Protein AF-A0A413KV84-F1 (afdb_monomer_lite)

Foldseek 3Di:
DVVLVVVLVVQCVVCVPPLVSNLVSLCVSLVVCVVVVNLVSNLVSLVVSCVSDVVCVLVSLLVQLVSCLVVVVLVSNVVSLVVRPCVPPVCQLSSLCSQLSSCVSVVVNVSNVVSVVSNVVSVVVVVVVVVVVVVVVVVVVVVVVVVVVVVVVVVVVVVVVVVVVVVVVVVVVVVVVVVVVVVVVVVVVVVVVVVVVVVVVVVVD

Structure (mmCIF, N/CA/C/O backbone):
data_AF-A0A413KV84-F1
#
_entry.id   AF-A0A413KV84-F1
#
loop_
_atom_site.group_PDB
_atom_site.id
_atom_site.type_symbol
_atom_site.label_atom_id
_atom_site.label_alt_id
_atom_site.label_comp_id
_atom_site.label_asym_id
_atom_site.label_entity_id
_atom_site.label_seq_id
_atom_site.pdbx_PDB_ins_code
_atom_site.Cartn_x
_atom_site.Cartn_y
_atom_site.Cartn_z
_atom_site.occupancy
_atom_site.B_iso_or_equiv
_atom_site.auth_seq_id
_atom_site.auth_comp_id
_atom_site.auth_asym_id
_atom_site.auth_atom_id
_atom_site.pdbx_PDB_model_num
ATOM 1 N N . MET A 1 1 ? -29.075 -20.390 11.194 1.00 59.72 1 MET A N 1
ATOM 2 C CA . MET A 1 1 ? -27.921 -20.726 12.060 1.00 59.72 1 MET A CA 1
ATOM 3 C C . MET A 1 1 ? -27.283 -22.063 11.679 1.00 59.72 1 MET A C 1
ATOM 5 O O . MET A 1 1 ? -26.104 -22.061 11.367 1.00 59.72 1 MET A O 1
ATOM 9 N N . GLY A 1 2 ? -28.041 -23.169 11.610 1.00 69.88 2 GLY A N 1
ATOM 10 C CA . GLY A 1 2 ? -27.480 -24.514 11.372 1.00 69.88 2 GLY A CA 1
ATOM 11 C C . GLY A 1 2 ? -26.750 -24.753 10.038 1.00 69.88 2 GLY A C 1
ATOM 12 O O . GLY A 1 2 ? -25.885 -25.620 9.986 1.00 69.88 2 GLY A O 1
ATOM 13 N N . ASP A 1 3 ? -27.035 -23.989 8.978 1.00 75.50 3 ASP A N 1
ATOM 14 C CA . ASP A 1 3 ? -26.326 -24.141 7.693 1.00 75.50 3 ASP A CA 1
ATOM 15 C C . ASP A 1 3 ? -24.962 -23.431 7.672 1.00 75.50 3 ASP A C 1
ATOM 17 O O . ASP A 1 3 ? -24.034 -23.901 7.018 1.00 75.50 3 ASP A O 1
ATOM 21 N N . TYR A 1 4 ? -24.806 -22.348 8.444 1.00 75.31 4 TYR A N 1
ATOM 22 C CA . TYR A 1 4 ? -23.540 -21.612 8.558 1.00 75.31 4 TYR A CA 1
ATOM 23 C C . TYR A 1 4 ? -22.504 -22.386 9.373 1.00 75.31 4 TYR A C 1
ATOM 25 O O . TYR A 1 4 ? -21.344 -22.436 8.991 1.00 75.31 4 TYR A O 1
ATOM 33 N N . GLU A 1 5 ? -22.926 -23.054 10.448 1.00 78.12 5 GLU A N 1
ATOM 34 C CA . GLU A 1 5 ? -22.036 -23.900 11.257 1.00 78.12 5 GLU A CA 1
ATOM 35 C C . GLU A 1 5 ? -21.552 -25.130 10.484 1.00 78.12 5 GLU A C 1
ATOM 37 O O . GLU A 1 5 ? -20.396 -25.527 10.598 1.00 78.12 5 GLU A O 1
ATOM 42 N N . LYS A 1 6 ? -22.407 -25.701 9.628 1.00 81.56 6 LYS A N 1
ATOM 43 C CA . LYS A 1 6 ? -21.998 -26.770 8.707 1.00 81.56 6 LYS A CA 1
ATOM 44 C C . LYS A 1 6 ? -21.035 -26.265 7.634 1.00 81.56 6 LYS A C 1
ATOM 46 O O . LYS A 1 6 ? -20.101 -26.977 7.275 1.00 81.56 6 LYS A O 1
ATOM 51 N N . ALA A 1 7 ? -21.265 -25.064 7.100 1.00 77.44 7 ALA A N 1
ATOM 52 C CA . ALA A 1 7 ? -20.354 -24.443 6.141 1.00 77.44 7 ALA A CA 1
ATOM 53 C C . ALA A 1 7 ? -18.981 -24.164 6.774 1.00 77.44 7 ALA A C 1
ATOM 55 O O . ALA A 1 7 ? -17.962 -24.443 6.148 1.00 77.44 7 ALA A O 1
ATOM 56 N N . GLU A 1 8 ? -18.962 -23.694 8.023 1.00 82.56 8 GLU A N 1
ATOM 57 C CA . GLU A 1 8 ? -17.750 -23.510 8.824 1.00 82.56 8 GLU A CA 1
ATOM 58 C C . GLU A 1 8 ? -16.984 -24.821 9.016 1.00 82.56 8 GLU A C 1
ATOM 60 O O . GLU A 1 8 ? -15.815 -24.880 8.640 1.00 82.56 8 GLU A O 1
ATOM 65 N N . ASP A 1 9 ? -17.632 -25.888 9.503 1.00 83.50 9 ASP A N 1
ATOM 66 C CA . ASP A 1 9 ? -16.969 -27.189 9.689 1.00 83.50 9 ASP A CA 1
ATOM 67 C C . ASP A 1 9 ? -16.362 -27.698 8.374 1.00 83.50 9 ASP A C 1
ATOM 69 O O . ASP A 1 9 ? -15.187 -28.058 8.328 1.00 83.50 9 ASP A O 1
ATOM 73 N N . ASN A 1 10 ? -17.118 -27.640 7.272 1.00 79.88 10 ASN A N 1
ATOM 74 C CA . ASN A 1 10 ? -16.644 -28.082 5.959 1.00 79.88 10 ASN A CA 1
ATOM 75 C C . ASN A 1 10 ? -15.433 -27.274 5.459 1.00 79.88 10 ASN A C 1
ATOM 77 O O . ASN A 1 10 ? -14.453 -27.861 4.986 1.00 79.88 10 ASN A O 1
ATOM 81 N N . LEU A 1 11 ? -15.483 -25.941 5.569 1.00 78.75 11 LEU A N 1
ATOM 82 C CA . LEU A 1 11 ? -14.395 -25.057 5.147 1.00 78.75 11 LEU A CA 1
ATOM 83 C C . LEU A 1 11 ? -13.134 -25.296 5.982 1.00 78.75 11 LEU A C 1
ATOM 85 O O . LEU A 1 11 ? -12.050 -25.464 5.421 1.00 78.75 11 LEU A O 1
ATOM 89 N N . LEU A 1 12 ? -13.256 -25.385 7.306 1.00 82.12 12 LEU A N 1
ATOM 90 C CA . LEU A 1 12 ? -12.106 -25.594 8.188 1.00 82.12 12 LEU A CA 1
ATOM 91 C C . LEU A 1 12 ? -11.469 -26.975 7.984 1.00 82.12 12 LEU A C 1
ATOM 93 O O . LEU A 1 12 ? -10.244 -27.083 7.928 1.00 82.12 12 LEU A O 1
ATOM 97 N N . LYS A 1 13 ? -12.274 -28.023 7.774 1.00 80.12 13 LYS A N 1
ATOM 98 C CA . LYS A 1 13 ? -11.770 -29.378 7.487 1.00 80.12 13 LYS A CA 1
ATOM 99 C C . LYS A 1 13 ? -10.954 -29.428 6.197 1.00 80.12 13 LYS A C 1
ATOM 101 O O . LYS A 1 13 ? -9.885 -30.038 6.177 1.00 80.12 13 LYS A O 1
ATOM 106 N N . SER A 1 14 ? -11.434 -28.758 5.145 1.00 71.75 14 SER A N 1
ATOM 107 C CA . SER A 1 14 ? -10.758 -28.715 3.840 1.00 71.75 14 SER A CA 1
ATOM 108 C C . SER A 1 14 ? -9.416 -27.973 3.850 1.00 71.75 14 SER A C 1
ATOM 110 O O . SER A 1 14 ? -8.547 -28.302 3.048 1.00 71.75 14 SER A O 1
ATOM 112 N N . ALA A 1 15 ? -9.220 -27.022 4.769 1.00 73.75 15 ALA A N 1
ATOM 113 C CA . ALA A 1 15 ? -8.020 -26.181 4.839 1.00 73.75 15 ALA A CA 1
ATOM 114 C C . ALA A 1 15 ? -6.987 -26.632 5.883 1.00 73.75 15 ALA A C 1
ATOM 116 O O . ALA A 1 15 ? -5.957 -25.983 6.045 1.00 73.75 15 ALA A O 1
ATOM 117 N N . SER A 1 16 ? -7.234 -27.749 6.572 1.00 66.56 16 SER A N 1
ATOM 118 C CA . SER A 1 16 ? -6.459 -28.237 7.727 1.00 66.56 16 SER A CA 1
ATOM 119 C C . SER A 1 16 ? -4.955 -28.484 7.498 1.00 66.56 16 SER A C 1
ATOM 121 O O . SER A 1 16 ? -4.242 -28.750 8.464 1.00 66.56 16 SER A O 1
ATOM 123 N N . LEU A 1 17 ? -4.453 -28.379 6.262 1.00 68.94 17 LEU A N 1
ATOM 124 C CA . LEU A 1 17 ? -3.051 -28.626 5.906 1.00 68.94 17 LEU A CA 1
ATOM 125 C C . LEU A 1 17 ? -2.303 -27.396 5.359 1.00 68.94 17 LEU A C 1
ATOM 127 O O . LEU A 1 17 ? -1.092 -27.483 5.169 1.00 68.94 17 LEU A O 1
ATOM 131 N N . ASP A 1 18 ? -2.977 -26.265 5.119 1.00 83.06 18 ASP A N 1
ATOM 132 C CA . ASP A 1 18 ? -2.347 -25.042 4.601 1.00 83.06 18 ASP A CA 1
ATOM 133 C C . ASP A 1 18 ? -2.776 -23.810 5.407 1.00 83.06 18 ASP A C 1
ATOM 135 O O . ASP A 1 18 ? -3.937 -23.399 5.381 1.00 83.06 18 ASP A O 1
ATOM 139 N N . THR A 1 19 ? -1.811 -23.187 6.085 1.00 82.12 19 THR A N 1
ATOM 140 C CA . THR A 1 19 ? -1.996 -21.973 6.890 1.00 82.12 19 THR A CA 1
ATOM 141 C C . THR A 1 19 ? -2.593 -20.821 6.082 1.00 82.12 19 THR A C 1
ATOM 143 O O . THR A 1 19 ? -3.435 -20.091 6.603 1.00 82.12 19 THR A O 1
ATOM 146 N N . ASN A 1 20 ? -2.220 -20.669 4.805 1.00 84.56 20 ASN A N 1
ATOM 147 C CA . ASN A 1 20 ? -2.749 -19.600 3.955 1.00 84.56 20 ASN A CA 1
ATOM 148 C C . ASN A 1 20 ? -4.208 -19.866 3.575 1.00 84.56 20 ASN A C 1
ATOM 150 O O . ASN A 1 20 ? -5.058 -18.982 3.709 1.00 84.56 20 ASN A O 1
ATOM 154 N N . SER A 1 21 ? -4.519 -21.092 3.146 1.00 85.69 21 SER A N 1
ATOM 155 C CA . SER A 1 21 ? -5.900 -21.515 2.905 1.00 85.69 21 SER A CA 1
ATOM 156 C C . SER A 1 21 ? -6.763 -21.380 4.161 1.00 85.69 21 SER A C 1
ATOM 158 O O . SER A 1 21 ? -7.916 -20.961 4.066 1.00 85.69 21 SER A O 1
ATOM 160 N N . LEU A 1 22 ? -6.224 -21.708 5.336 1.00 88.12 22 LEU A N 1
ATOM 161 C CA . LEU A 1 22 ? -6.945 -21.610 6.600 1.00 88.12 22 LEU A CA 1
ATOM 162 C C . LEU A 1 22 ? -7.214 -20.149 6.986 1.00 88.12 22 LEU A C 1
ATOM 164 O O . LEU A 1 22 ? -8.334 -19.815 7.369 1.00 88.12 22 LEU A O 1
ATOM 168 N N . ASN A 1 23 ? -6.226 -19.267 6.808 1.00 88.56 23 ASN A N 1
ATOM 169 C CA . ASN A 1 23 ? -6.386 -17.830 7.014 1.00 88.56 23 ASN A CA 1
ATOM 170 C C . ASN A 1 23 ? -7.494 -17.243 6.121 1.00 88.56 23 ASN A C 1
ATOM 172 O O . ASN A 1 23 ? -8.408 -16.575 6.605 1.00 88.56 23 ASN A O 1
ATOM 176 N N . ASN A 1 24 ? -7.470 -17.566 4.825 1.00 88.62 24 ASN A N 1
ATOM 177 C CA . ASN A 1 24 ? -8.495 -17.127 3.876 1.00 88.62 24 ASN A CA 1
ATOM 178 C C . ASN A 1 24 ? -9.897 -17.622 4.260 1.00 88.62 24 ASN A C 1
ATOM 180 O O . ASN A 1 24 ? -10.869 -16.875 4.131 1.00 88.62 24 ASN A O 1
ATOM 184 N N . ASN A 1 25 ? -10.010 -18.846 4.780 1.00 89.94 25 ASN A N 1
ATOM 185 C CA . ASN A 1 25 ? -11.287 -19.388 5.238 1.00 89.94 25 ASN A CA 1
ATOM 186 C C . ASN A 1 25 ? -11.828 -18.640 6.459 1.00 89.94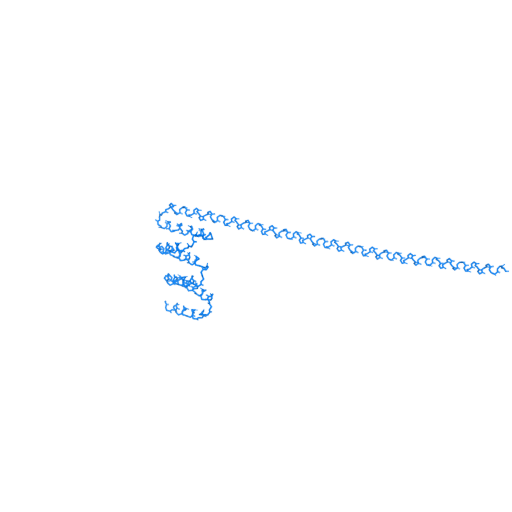 25 ASN A C 1
ATOM 188 O O . ASN A 1 25 ? -13.016 -18.322 6.487 1.00 89.94 25 ASN A O 1
ATOM 192 N N . TYR A 1 26 ? -10.982 -18.284 7.429 1.00 91.62 26 TYR A N 1
ATOM 193 C CA . TYR A 1 26 ? -11.403 -17.447 8.557 1.00 91.62 26 TYR A CA 1
ATOM 194 C C . TYR A 1 26 ? -11.864 -16.050 8.113 1.00 91.62 26 TYR A C 1
ATOM 196 O O . TYR A 1 26 ? -12.876 -15.541 8.604 1.00 91.62 26 TYR A O 1
ATOM 204 N N . LEU A 1 27 ? -11.197 -15.440 7.130 1.00 91.00 27 LEU A N 1
ATOM 205 C CA . LEU A 1 27 ? -11.639 -14.165 6.553 1.00 91.00 27 LEU A CA 1
ATOM 206 C C . LEU A 1 27 ? -12.989 -14.295 5.824 1.00 91.00 27 LEU A C 1
ATOM 208 O O . LEU A 1 27 ? -13.861 -13.438 5.981 1.00 91.00 27 LEU A O 1
ATOM 212 N N . ALA A 1 28 ? -13.205 -15.383 5.081 1.00 91.56 28 ALA A N 1
ATOM 213 C CA . ALA A 1 28 ? -14.483 -15.652 4.422 1.00 91.56 28 ALA A CA 1
ATOM 214 C C . ALA A 1 28 ? -15.618 -15.865 5.440 1.00 91.56 28 ALA A C 1
ATOM 216 O O . ALA A 1 28 ? -16.692 -15.273 5.314 1.00 91.56 28 ALA A O 1
ATOM 217 N N . LEU A 1 29 ? -15.367 -16.648 6.493 1.00 92.44 29 LEU A N 1
ATOM 218 C CA . LEU A 1 29 ? -16.323 -16.872 7.581 1.00 92.44 29 LEU A CA 1
ATOM 219 C C . LEU A 1 29 ? -16.664 -15.580 8.321 1.00 92.44 29 LEU A C 1
ATOM 221 O O . LEU A 1 29 ? -17.830 -15.347 8.630 1.00 92.44 29 LEU A O 1
ATOM 225 N N . THR A 1 30 ? -15.681 -14.700 8.528 1.00 92.75 30 THR A N 1
ATOM 226 C CA . THR A 1 30 ? -15.915 -13.355 9.070 1.00 92.75 30 THR A CA 1
ATOM 227 C C . THR A 1 30 ? -16.956 -12.608 8.238 1.00 92.75 30 THR A C 1
ATOM 229 O O . THR A 1 30 ? -17.947 -12.130 8.785 1.00 92.75 30 THR A O 1
ATOM 232 N N . GLN A 1 31 ? -16.787 -12.545 6.913 1.00 91.88 31 GLN A N 1
ATOM 233 C CA . GLN A 1 31 ? -17.742 -11.872 6.023 1.00 91.88 31 GLN A CA 1
ATOM 234 C C . GLN A 1 31 ? -19.132 -12.518 6.072 1.00 91.88 31 GLN A C 1
ATOM 236 O O . GLN A 1 31 ? -20.142 -11.816 6.133 1.00 91.88 31 GLN A O 1
ATOM 241 N N . MET A 1 32 ? -19.201 -13.853 6.095 1.00 92.75 32 MET A N 1
ATOM 242 C CA . MET A 1 32 ? -20.469 -14.575 6.230 1.00 92.75 32 MET A CA 1
ATOM 243 C C . MET A 1 32 ? -21.184 -14.226 7.537 1.00 92.75 32 MET A C 1
ATOM 245 O O . MET A 1 32 ? -22.390 -13.977 7.520 1.00 92.75 32 MET A O 1
ATOM 249 N N . TYR A 1 33 ? -20.454 -14.172 8.652 1.00 93.25 33 TYR A N 1
ATOM 250 C CA . TYR A 1 33 ? -21.017 -13.840 9.956 1.00 93.25 33 TYR A CA 1
ATOM 251 C C . TYR A 1 33 ? -21.406 -12.365 10.085 1.00 93.25 33 TYR A C 1
ATOM 253 O O . TYR A 1 33 ? -22.456 -12.075 10.661 1.00 93.25 33 TYR A O 1
ATOM 261 N N . LEU A 1 34 ? -20.657 -11.448 9.468 1.00 92.12 34 LEU A N 1
ATOM 262 C CA . LEU A 1 34 ? -21.050 -10.041 9.344 1.00 92.12 34 LEU A CA 1
ATOM 263 C C . LEU A 1 34 ? -22.376 -9.882 8.586 1.00 92.12 34 LEU A C 1
ATOM 265 O O . LEU A 1 34 ? -23.242 -9.132 9.032 1.00 92.12 34 LEU A O 1
ATOM 269 N N . ASN A 1 35 ? -22.582 -10.632 7.498 1.00 91.81 35 ASN A N 1
ATOM 270 C CA . ASN A 1 35 ? -23.819 -10.574 6.706 1.00 91.81 35 ASN A CA 1
ATOM 271 C C . ASN A 1 35 ? -25.067 -11.011 7.489 1.00 91.81 35 ASN A C 1
ATOM 273 O O . ASN A 1 35 ? -26.173 -10.575 7.175 1.00 91.81 35 ASN A O 1
ATOM 277 N N . VAL A 1 36 ? -24.901 -11.860 8.505 1.00 93.19 36 VAL A N 1
ATOM 278 C CA . VAL A 1 36 ? -25.985 -12.276 9.411 1.00 93.19 36 VAL A CA 1
ATOM 279 C C . VAL A 1 36 ? -25.952 -11.539 10.752 1.00 93.19 36 VAL A C 1
ATOM 281 O O . VAL A 1 36 ? -26.592 -11.983 11.704 1.00 93.19 36 VAL A O 1
ATOM 284 N N . ALA A 1 37 ? -25.206 -10.430 10.838 1.00 92.94 37 ALA A N 1
ATOM 285 C CA . ALA A 1 37 ? -25.028 -9.609 12.038 1.00 92.94 37 ALA A CA 1
ATOM 286 C C . ALA A 1 37 ? -24.565 -10.398 13.282 1.00 92.94 37 ALA A C 1
ATOM 288 O O . ALA A 1 37 ? -24.835 -10.012 14.419 1.00 92.94 37 ALA A O 1
ATOM 289 N N . ASN A 1 38 ? -23.850 -11.510 13.082 1.00 94.06 38 ASN A N 1
ATOM 290 C CA . ASN A 1 38 ? -23.259 -12.294 14.161 1.00 94.06 38 ASN A CA 1
ATOM 291 C C . ASN A 1 38 ? -21.833 -11.803 14.450 1.00 94.06 38 ASN A C 1
ATOM 293 O O . ASN A 1 38 ? -20.841 -12.407 14.039 1.00 94.06 38 ASN A O 1
ATOM 297 N N . TYR A 1 39 ? -21.746 -10.674 15.152 1.00 93.75 39 TYR A N 1
ATOM 298 C CA . TYR A 1 39 ? -20.482 -9.985 15.425 1.00 93.75 39 TYR A CA 1
ATOM 299 C C . TYR A 1 39 ? -19.532 -10.771 16.335 1.00 93.75 39 TYR A C 1
ATOM 301 O O . TYR A 1 39 ? -18.323 -10.637 16.197 1.00 93.75 39 TYR A O 1
ATOM 309 N N . GLU A 1 40 ? -20.054 -11.617 17.226 1.00 94.50 40 GLU A N 1
ATOM 310 C CA . GLU A 1 40 ? -19.235 -12.455 18.112 1.00 94.50 40 GLU A CA 1
ATOM 311 C C . GLU A 1 40 ? -18.478 -13.524 17.319 1.00 94.50 40 GLU A C 1
ATOM 313 O O . GLU A 1 40 ? -17.265 -13.668 17.459 1.00 94.50 40 GLU A O 1
ATOM 318 N N . LYS A 1 41 ? -19.166 -14.226 16.408 1.00 94.00 41 LYS A N 1
ATOM 319 C CA . LYS A 1 41 ? -18.493 -15.190 15.531 1.00 94.00 41 LYS A CA 1
ATOM 320 C C . LYS A 1 41 ? -17.588 -14.507 14.509 1.00 94.00 41 LYS A C 1
ATOM 322 O O . LYS A 1 41 ? -16.530 -15.044 14.194 1.00 94.00 41 LYS A O 1
ATOM 327 N N . ALA A 1 42 ? -17.963 -13.334 13.997 1.00 94.88 42 ALA A N 1
ATOM 328 C CA . ALA A 1 42 ? -17.083 -12.555 13.126 1.00 94.88 42 ALA A CA 1
ATOM 329 C C . ALA A 1 42 ? -15.789 -12.145 13.854 1.00 94.88 42 ALA A C 1
ATOM 331 O O . ALA A 1 42 ? -14.702 -12.266 13.293 1.00 94.88 42 ALA A O 1
ATOM 332 N 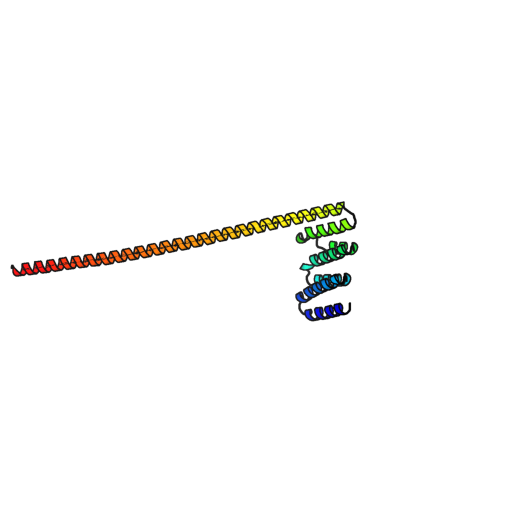N . GLU A 1 43 ? -15.895 -11.729 15.119 1.00 96.25 43 GLU A N 1
ATOM 333 C CA . GLU A 1 43 ? -14.749 -11.402 15.969 1.00 96.25 43 GLU A CA 1
ATOM 334 C C . GLU A 1 43 ? -13.831 -12.605 16.191 1.00 96.25 43 GLU A C 1
ATOM 336 O O . GLU A 1 43 ? -12.628 -12.501 15.963 1.00 96.25 43 GLU A O 1
ATOM 341 N N . ASP A 1 44 ? -14.391 -13.753 16.577 1.00 95.19 44 ASP A N 1
ATOM 342 C CA . ASP A 1 44 ? -13.630 -14.988 16.789 1.00 95.19 44 ASP A CA 1
ATOM 343 C C . ASP A 1 44 ? -12.862 -15.415 15.526 1.00 95.19 44 ASP A C 1
ATOM 345 O O . ASP A 1 44 ? -11.669 -15.716 15.582 1.00 95.19 44 ASP A O 1
ATOM 349 N N . ASN A 1 45 ? -13.507 -15.351 14.357 1.00 93.44 45 ASN A N 1
ATOM 350 C CA . ASN A 1 45 ? -12.860 -15.673 13.087 1.00 93.44 45 ASN A CA 1
ATOM 351 C C . ASN A 1 45 ? -11.744 -14.672 12.721 1.00 93.44 45 ASN A C 1
ATOM 353 O O . ASN A 1 45 ? -10.673 -15.096 12.281 1.00 93.44 45 ASN A O 1
ATOM 357 N N . LEU A 1 46 ? -11.925 -13.368 12.961 1.00 93.56 46 LEU A N 1
ATOM 358 C CA . LEU A 1 46 ? -10.864 -12.367 12.763 1.00 93.56 46 LEU A CA 1
ATOM 359 C C . LEU A 1 46 ? -9.671 -12.586 13.696 1.00 93.56 46 LEU A C 1
ATOM 361 O O . LEU A 1 46 ? -8.526 -12.451 13.267 1.00 93.56 46 LEU A O 1
ATO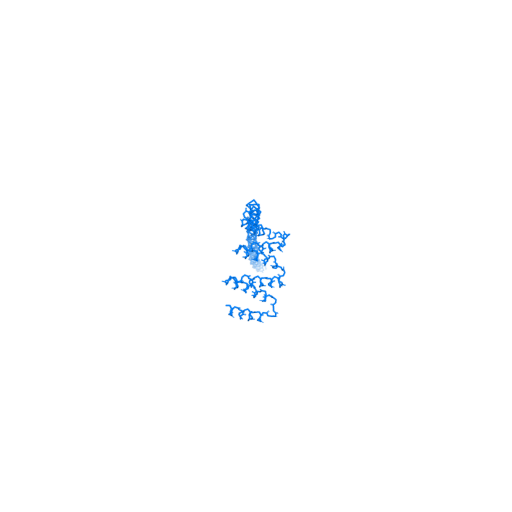M 365 N N . LEU A 1 47 ? -9.914 -12.947 14.957 1.00 94.19 47 LEU A N 1
ATOM 366 C CA . LEU A 1 47 ? -8.848 -13.239 15.917 1.00 94.19 47 LEU A CA 1
ATOM 367 C C . LEU A 1 47 ? -8.082 -14.516 15.548 1.00 94.19 47 LEU A C 1
ATOM 369 O O . LEU A 1 47 ? -6.854 -14.544 15.648 1.00 94.19 47 LEU A O 1
ATOM 373 N N . LYS A 1 48 ? -8.780 -15.549 15.061 1.00 91.88 48 LYS A N 1
ATOM 374 C CA . LYS A 1 48 ? -8.152 -16.768 14.533 1.00 91.88 48 LYS A CA 1
ATOM 375 C C . LYS A 1 48 ? -7.293 -16.467 13.304 1.00 91.88 48 LYS A C 1
ATOM 377 O O . LYS A 1 48 ? -6.138 -16.879 13.278 1.00 91.88 48 LYS A O 1
ATOM 382 N N . SER A 1 49 ? -7.801 -15.684 12.351 1.00 91.00 49 SER A N 1
ATOM 383 C CA . SER A 1 49 ? -7.027 -15.165 11.208 1.00 91.00 49 SER A CA 1
ATOM 384 C C . SER A 1 49 ? -5.755 -14.437 11.672 1.00 91.00 49 SER A C 1
ATOM 386 O O . SER A 1 49 ? -4.641 -14.787 11.280 1.00 91.00 49 SER A O 1
ATOM 388 N N . ALA A 1 50 ? -5.891 -13.516 12.630 1.00 89.31 50 ALA A N 1
ATOM 389 C CA . ALA A 1 50 ? -4.770 -12.755 13.179 1.00 89.31 50 ALA A CA 1
ATOM 390 C C . ALA A 1 50 ? -3.702 -13.615 13.872 1.00 89.31 50 ALA A C 1
ATOM 392 O O . ALA A 1 50 ? -2.534 -13.231 13.905 1.00 89.31 50 ALA A O 1
ATOM 393 N N . SER A 1 51 ? -4.089 -14.768 14.425 1.00 89.06 51 SER A N 1
ATOM 394 C CA . SER A 1 51 ? -3.153 -15.713 15.043 1.00 89.06 51 SER A CA 1
ATOM 395 C C . SER A 1 51 ? -2.335 -16.521 14.028 1.00 89.06 51 SER A C 1
ATOM 397 O O . SER A 1 51 ? -1.268 -17.021 14.378 1.00 89.06 51 SER A O 1
ATOM 399 N N . LEU A 1 52 ? -2.815 -16.640 12.784 1.00 88.25 52 LEU A N 1
ATOM 400 C CA . LEU A 1 52 ? -2.132 -17.365 11.708 1.00 88.25 52 LEU A CA 1
ATOM 401 C C . LEU A 1 52 ? -1.176 -16.475 10.912 1.00 88.25 52 LEU A C 1
ATOM 403 O O . LEU A 1 52 ? -0.134 -16.953 10.471 1.00 88.25 52 LEU A O 1
ATOM 407 N N . ASP A 1 53 ? -1.520 -15.197 10.734 1.00 84.50 53 ASP A N 1
ATOM 408 C CA . ASP A 1 53 ? -0.676 -14.217 10.051 1.00 84.50 53 ASP A CA 1
ATOM 409 C C . ASP A 1 53 ? -0.455 -12.977 10.921 1.00 84.50 53 ASP A C 1
ATOM 4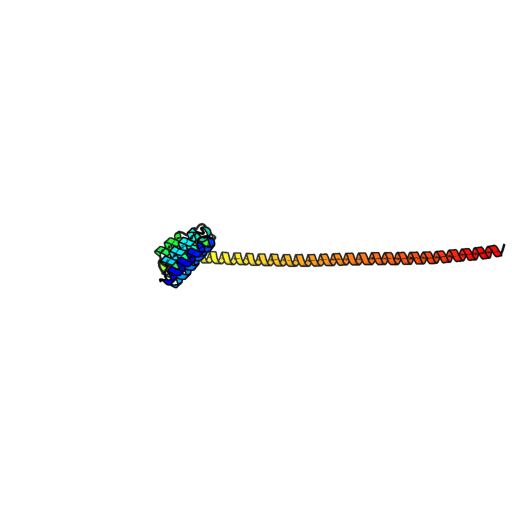11 O O . ASP A 1 53 ? -1.229 -12.013 10.903 1.00 84.50 53 ASP A O 1
ATOM 415 N N . THR A 1 54 ? 0.663 -12.975 11.645 1.00 80.38 54 THR A N 1
ATOM 416 C CA . THR A 1 54 ? 1.052 -11.863 12.516 1.00 80.38 54 THR A CA 1
ATOM 417 C C . THR A 1 54 ? 1.317 -10.566 11.749 1.00 80.38 54 THR A C 1
ATOM 419 O O . THR A 1 54 ? 1.213 -9.494 12.341 1.00 80.38 54 THR A O 1
ATOM 422 N N . ASN A 1 55 ? 1.607 -10.616 10.441 1.00 82.81 55 ASN A N 1
ATOM 423 C CA . ASN A 1 55 ? 1.776 -9.403 9.630 1.00 82.81 55 ASN A CA 1
ATOM 424 C C . ASN A 1 55 ? 0.435 -8.697 9.371 1.00 82.81 55 ASN A C 1
ATOM 426 O O . ASN A 1 55 ? 0.396 -7.490 9.126 1.00 82.81 55 ASN A O 1
ATOM 430 N N . SER A 1 56 ? -0.673 -9.440 9.449 1.00 83.31 56 SER A N 1
ATOM 431 C CA . SER A 1 56 ? -2.036 -8.922 9.298 1.00 83.31 56 SER A CA 1
ATOM 432 C C . SER A 1 56 ? -2.666 -8.458 10.616 1.00 83.31 56 SER A C 1
ATOM 434 O O . SER A 1 56 ? -3.779 -7.934 10.611 1.00 83.31 56 SER A O 1
ATOM 436 N N . LEU A 1 57 ? -1.960 -8.598 11.743 1.00 90.12 57 LEU A N 1
ATOM 437 C CA . LEU A 1 57 ? -2.491 -8.355 13.085 1.00 90.12 57 LEU A CA 1
ATOM 438 C C . LEU A 1 57 ? -3.117 -6.958 13.236 1.00 90.12 57 LEU A C 1
ATOM 440 O O . LEU A 1 57 ? -4.266 -6.838 13.663 1.00 90.12 57 LEU A O 1
ATOM 444 N N . ASN A 1 58 ? -2.404 -5.912 12.805 1.00 92.69 58 ASN A N 1
ATOM 445 C CA . ASN A 1 58 ? -2.919 -4.540 12.820 1.00 92.69 58 ASN A CA 1
ATOM 446 C C . ASN A 1 58 ? -4.155 -4.376 11.924 1.00 92.69 58 ASN A C 1
ATOM 448 O O . ASN A 1 58 ? -5.117 -3.736 12.336 1.00 92.69 58 ASN A O 1
ATOM 452 N N . ASN A 1 59 ? -4.175 -4.992 10.736 1.00 92.69 59 ASN A N 1
ATOM 453 C CA . ASN A 1 59 ? -5.343 -4.945 9.849 1.00 92.69 59 ASN A CA 1
ATOM 454 C C . ASN A 1 59 ? -6.568 -5.594 10.505 1.00 92.69 59 ASN A C 1
ATOM 456 O O . ASN A 1 59 ? -7.660 -5.034 10.447 1.00 92.69 59 ASN A O 1
ATOM 460 N N . ASN A 1 60 ? -6.386 -6.739 11.166 1.00 94.19 60 ASN A N 1
ATOM 461 C CA . ASN A 1 60 ? -7.473 -7.440 11.846 1.00 94.19 60 ASN A CA 1
ATOM 462 C C . ASN A 1 60 ? -7.999 -6.637 13.046 1.00 94.19 60 ASN A C 1
ATOM 464 O O . ASN A 1 60 ? -9.211 -6.505 13.204 1.00 94.19 60 ASN A O 1
ATOM 468 N N . TYR A 1 61 ? -7.128 -6.018 13.850 1.00 95.94 61 TYR A N 1
ATOM 469 C CA . TYR A 1 61 ? -7.561 -5.124 14.934 1.00 95.94 61 TYR A CA 1
ATOM 470 C C . TYR A 1 61 ? -8.272 -3.863 14.428 1.00 95.94 61 TYR A C 1
ATOM 472 O O . TYR A 1 61 ? -9.267 -3.436 15.017 1.00 95.94 61 TYR A O 1
ATOM 480 N N . LEU A 1 62 ? -7.826 -3.289 13.311 1.00 96.25 62 LEU A N 1
ATOM 481 C CA . LEU A 1 62 ? -8.501 -2.166 12.661 1.00 96.25 62 LEU A CA 1
ATOM 482 C C . LEU A 1 62 ? -9.879 -2.570 12.109 1.00 96.25 62 LEU A C 1
ATOM 484 O O . LEU A 1 62 ? -10.841 -1.822 12.280 1.00 96.25 62 LEU A O 1
ATOM 488 N N . ALA A 1 63 ? -10.010 -3.767 11.529 1.00 95.69 63 ALA A N 1
ATOM 489 C CA . ALA A 1 63 ? -11.295 -4.310 11.084 1.00 95.69 63 ALA A CA 1
ATOM 490 C C . ALA A 1 63 ? -12.263 -4.534 12.259 1.00 95.69 63 ALA A C 1
ATOM 492 O O . ALA A 1 63 ? -13.433 -4.157 12.179 1.00 95.69 63 ALA A O 1
ATOM 493 N N . LEU A 1 64 ? -11.771 -5.074 13.380 1.00 97.38 64 LEU A N 1
ATOM 494 C CA . LEU A 1 64 ? -12.549 -5.227 14.614 1.00 97.38 64 LEU A CA 1
ATOM 495 C C . LEU A 1 64 ? -12.976 -3.875 15.196 1.00 97.38 64 LEU A C 1
ATOM 497 O O . LEU A 1 64 ? -14.123 -3.717 15.611 1.00 97.38 64 LEU A O 1
ATOM 501 N N . THR A 1 65 ? -12.082 -2.883 15.177 1.00 97.88 65 THR A N 1
ATOM 502 C CA . THR A 1 65 ? -12.391 -1.508 15.593 1.00 97.88 65 THR A CA 1
ATOM 503 C C . THR A 1 65 ? -13.540 -0.940 14.766 1.00 97.88 65 THR A C 1
ATOM 505 O O . THR A 1 65 ? -14.532 -0.478 15.325 1.00 97.88 65 THR A O 1
ATOM 508 N N . GLN A 1 66 ? -13.440 -1.021 13.438 1.00 96.81 66 GLN A N 1
ATOM 509 C CA . GLN A 1 66 ? -14.473 -0.539 12.525 1.00 96.81 66 GLN A CA 1
ATOM 510 C C . GLN A 1 66 ? -15.809 -1.254 12.744 1.00 96.81 66 GLN A C 1
ATOM 512 O O . GLN A 1 66 ? -16.849 -0.605 12.837 1.00 96.81 66 GLN A O 1
ATOM 517 N N . MET A 1 67 ? -15.780 -2.586 12.852 1.00 96.56 67 MET A N 1
ATOM 518 C CA . MET A 1 67 ? -16.968 -3.395 13.108 1.00 96.56 67 MET A CA 1
ATOM 519 C C . MET A 1 67 ? -17.689 -2.916 14.370 1.00 96.56 67 MET A C 1
ATOM 521 O O . MET A 1 67 ? -18.901 -2.708 14.342 1.00 96.56 67 MET A O 1
ATOM 525 N N . TYR A 1 68 ? -16.946 -2.694 15.457 1.00 97.62 68 TYR A N 1
ATOM 526 C CA . TYR A 1 68 ? -17.529 -2.284 16.728 1.00 97.62 68 TYR A CA 1
ATOM 527 C C . TYR A 1 68 ? -17.958 -0.815 16.780 1.00 97.62 68 TYR A C 1
ATOM 529 O O . TYR A 1 68 ? -18.964 -0.516 17.424 1.00 97.62 68 TYR A O 1
ATOM 537 N N . LEU A 1 69 ? -17.295 0.077 16.038 1.00 97.00 69 LEU A N 1
ATOM 538 C CA . LEU A 1 69 ? -17.786 1.441 15.819 1.00 97.00 69 LEU A CA 1
ATOM 539 C C . LEU A 1 69 ? -19.126 1.448 15.070 1.00 97.00 69 LEU A C 1
ATOM 541 O O . LEU A 1 69 ? -20.035 2.168 15.471 1.00 97.00 69 LEU A O 1
ATOM 545 N N . ASN A 1 70 ? -19.286 0.610 14.040 1.00 93.62 70 ASN A N 1
ATOM 546 C CA . ASN A 1 70 ? -20.519 0.547 13.242 1.00 93.62 70 ASN A CA 1
ATOM 547 C C . ASN A 1 70 ? -21.749 0.116 14.054 1.00 93.62 70 ASN A C 1
ATOM 549 O O . ASN A 1 70 ? -22.868 0.504 13.726 1.00 93.62 70 ASN A O 1
ATOM 553 N N . VAL A 1 71 ? -21.552 -0.681 15.106 1.00 94.56 71 VAL A N 1
ATOM 554 C CA . VAL A 1 71 ? -22.624 -1.116 16.019 1.00 94.56 71 VAL A CA 1
ATOM 555 C C . VAL A 1 71 ? -22.667 -0.302 17.316 1.00 94.56 71 VAL A C 1
ATOM 557 O O . VAL A 1 71 ? -23.306 -0.723 18.278 1.00 94.56 71 VAL A O 1
ATOM 560 N N . ALA A 1 72 ? -21.971 0.841 17.358 1.00 94.50 72 ALA A N 1
ATOM 561 C CA . ALA A 1 72 ? -21.862 1.735 18.512 1.00 94.50 72 ALA A CA 1
ATOM 562 C C . ALA A 1 72 ? -21.390 1.050 19.815 1.00 94.50 72 ALA A C 1
ATOM 564 O O . ALA A 1 72 ? -21.653 1.527 20.920 1.00 94.50 72 ALA A O 1
ATOM 565 N N . ASN A 1 73 ? -20.651 -0.060 19.711 1.00 96.75 73 ASN A N 1
ATOM 566 C CA . ASN A 1 73 ? -20.019 -0.711 20.855 1.00 96.75 73 ASN A CA 1
ATOM 567 C C . ASN A 1 73 ? -18.647 -0.077 21.106 1.00 96.75 73 ASN A C 1
ATOM 569 O O . ASN A 1 73 ? -17.602 -0.562 20.665 1.00 96.75 73 ASN A O 1
ATOM 573 N N . LEU A 1 74 ? -18.677 1.046 21.815 1.00 96.81 74 LEU A N 1
ATOM 574 C CA . LEU A 1 74 ? -17.506 1.880 22.059 1.00 96.81 74 LEU A CA 1
ATOM 575 C C . LEU A 1 74 ? -16.430 1.195 22.906 1.00 96.81 74 LEU A C 1
ATOM 577 O O . LEU A 1 74 ? -15.246 1.439 22.682 1.00 96.81 74 LEU A O 1
ATOM 581 N N . ASP A 1 75 ? -16.815 0.313 23.828 1.00 97.38 75 ASP A N 1
ATOM 582 C CA . ASP A 1 75 ? -15.864 -0.398 24.687 1.00 97.38 75 ASP A CA 1
ATOM 583 C C . ASP A 1 75 ? -14.984 -1.341 23.867 1.00 97.38 75 ASP A C 1
ATOM 585 O O . ASP A 1 75 ? -13.753 -1.277 23.942 1.00 97.38 75 ASP A O 1
ATOM 589 N N . LYS A 1 76 ? -15.601 -2.176 23.019 1.00 97.50 76 LYS A N 1
ATOM 590 C CA . LYS A 1 76 ? -14.851 -3.082 22.143 1.00 97.50 76 LYS A CA 1
ATOM 591 C C . LYS A 1 76 ? -14.111 -2.333 21.038 1.00 97.50 76 LYS A C 1
ATOM 593 O O . LYS A 1 76 ? -12.976 -2.693 20.732 1.00 97.50 76 LYS A O 1
ATOM 598 N N . ALA A 1 77 ? -14.700 -1.273 20.480 1.00 97.94 77 ALA A N 1
ATOM 599 C CA . ALA A 1 77 ? -14.014 -0.427 19.507 1.00 97.94 77 ALA A CA 1
ATOM 600 C C . ALA A 1 77 ? -12.711 0.146 20.085 1.00 97.94 77 ALA A C 1
ATOM 602 O O . ALA A 1 77 ? -11.650 -0.003 19.483 1.00 97.94 77 ALA A O 1
ATOM 603 N N . ASN A 1 78 ? -12.769 0.730 21.285 1.00 97.38 78 ASN A N 1
ATOM 604 C CA . ASN A 1 78 ? -11.593 1.276 21.956 1.00 97.38 78 ASN A CA 1
ATOM 605 C C . ASN A 1 78 ? -10.585 0.182 22.342 1.00 97.38 78 ASN A C 1
ATOM 607 O O . ASN A 1 78 ? -9.379 0.372 22.197 1.00 97.38 78 ASN A O 1
ATOM 611 N N . TYR A 1 79 ? -11.061 -0.976 22.811 1.00 97.88 79 TYR A N 1
ATOM 612 C CA . TYR A 1 79 ? -10.199 -2.112 23.138 1.00 97.88 79 TYR A CA 1
ATOM 613 C C . TYR A 1 79 ? -9.333 -2.534 21.946 1.00 97.88 79 TYR A C 1
ATOM 615 O O . TYR A 1 79 ? -8.117 -2.657 22.088 1.00 97.88 79 TYR A O 1
ATOM 623 N N . TYR A 1 80 ? -9.940 -2.719 20.771 1.00 97.56 80 TYR A N 1
ATOM 624 C CA . TYR A 1 80 ? -9.207 -3.130 19.575 1.00 97.56 80 TYR A CA 1
ATOM 625 C C . TYR A 1 80 ? -8.357 -2.017 18.981 1.00 97.56 80 TYR A C 1
ATOM 627 O O . TYR A 1 80 ? -7.236 -2.287 18.554 1.00 97.56 80 TYR A O 1
ATOM 635 N N . LEU A 1 81 ? -8.824 -0.770 19.034 1.00 97.12 81 LEU A N 1
ATOM 636 C CA . LEU A 1 81 ? -8.051 0.375 18.564 1.00 97.12 81 LEU A CA 1
ATOM 637 C C . LEU A 1 81 ? -6.735 0.526 19.338 1.00 97.12 81 LEU A C 1
ATOM 639 O O . LEU A 1 81 ? -5.700 0.797 18.737 1.00 97.12 81 LEU A O 1
ATOM 643 N N . ASN A 1 82 ? -6.749 0.275 20.651 1.00 95.75 82 ASN A N 1
ATOM 644 C CA . ASN A 1 82 ? -5.552 0.325 21.497 1.00 95.75 82 ASN A CA 1
ATOM 645 C C . ASN A 1 82 ? -4.610 -0.878 21.323 1.00 95.75 82 ASN A C 1
ATOM 647 O O . ASN A 1 82 ? -3.496 -0.851 21.842 1.00 95.75 82 ASN A O 1
ATOM 651 N N . LYS A 1 83 ? -5.033 -1.933 20.615 1.00 94.88 83 LYS A N 1
ATOM 652 C CA . LYS A 1 83 ? -4.161 -3.063 20.263 1.00 94.88 83 LYS A CA 1
ATOM 653 C C . LYS A 1 83 ? -3.377 -2.856 18.971 1.00 94.88 83 LYS A C 1
ATOM 655 O O . LYS A 1 83 ? -2.443 -3.614 18.719 1.00 94.88 83 LYS A O 1
ATOM 660 N N . VAL A 1 84 ? -3.765 -1.886 18.147 1.00 94.69 84 VAL A N 1
ATOM 661 C CA . VAL A 1 84 ? -3.032 -1.553 16.924 1.00 94.69 84 VAL A CA 1
ATOM 662 C C . VAL A 1 84 ? -1.688 -0.945 17.319 1.00 94.69 84 VAL A C 1
ATOM 664 O O . VAL A 1 84 ? -1.650 -0.013 18.122 1.00 94.69 84 VAL A O 1
ATOM 667 N N . ASP A 1 85 ? -0.588 -1.447 16.757 1.00 90.69 85 ASP A N 1
ATOM 668 C CA . ASP A 1 85 ? 0.729 -0.849 16.991 1.00 90.69 85 ASP A CA 1
ATOM 669 C C . ASP A 1 85 ? 0.785 0.559 16.382 1.00 90.69 85 ASP A C 1
ATOM 671 O O . ASP A 1 85 ? 0.831 0.735 15.163 1.00 90.69 85 ASP A O 1
ATOM 675 N N . SER A 1 86 ? 0.778 1.571 17.249 1.00 83.38 86 SER A N 1
ATOM 676 C CA . SER A 1 86 ? 0.806 2.978 16.859 1.00 83.38 86 SER A CA 1
ATOM 677 C C . SER A 1 86 ? 2.176 3.462 16.382 1.00 83.38 86 SER A C 1
ATOM 679 O O . SER A 1 86 ? 2.267 4.585 15.889 1.00 83.38 86 SER A O 1
ATOM 681 N N . ASN A 1 87 ? 3.237 2.663 16.547 1.00 87.38 87 ASN A N 1
ATOM 682 C CA . ASN A 1 87 ? 4.572 3.012 16.054 1.00 87.38 87 ASN A CA 1
ATOM 683 C C . ASN A 1 87 ? 4.726 2.739 14.553 1.00 87.38 87 ASN A C 1
ATOM 685 O O . ASN A 1 87 ? 5.626 3.291 13.918 1.00 87.38 87 ASN A O 1
ATOM 689 N N . ASP A 1 88 ? 3.853 1.914 13.973 1.00 85.25 88 ASP A N 1
ATOM 690 C CA . ASP A 1 88 ? 3.844 1.673 12.538 1.00 85.25 88 ASP A CA 1
ATOM 691 C C . ASP A 1 88 ? 3.162 2.841 11.809 1.00 85.25 88 ASP A C 1
ATOM 693 O O . ASP A 1 88 ? 1.933 2.979 11.777 1.00 85.25 88 ASP A O 1
ATOM 697 N N . ASN A 1 89 ? 3.988 3.689 11.189 1.00 85.38 89 ASN A N 1
ATOM 698 C CA . ASN A 1 89 ? 3.537 4.883 10.480 1.00 85.38 89 ASN A CA 1
ATOM 699 C C . ASN A 1 89 ? 2.549 4.564 9.343 1.00 85.38 89 ASN A C 1
ATOM 701 O O . ASN A 1 89 ? 1.742 5.423 8.994 1.00 85.38 89 ASN A O 1
ATOM 705 N N . LYS A 1 90 ? 2.547 3.329 8.814 1.00 88.69 90 LYS A N 1
ATOM 706 C CA . LYS A 1 90 ? 1.575 2.866 7.811 1.00 88.69 90 LYS A CA 1
ATOM 707 C C . LYS A 1 90 ? 0.129 3.008 8.288 1.00 88.69 90 LYS A C 1
ATOM 709 O O . LYS A 1 90 ? -0.760 3.265 7.483 1.00 88.69 90 LYS A O 1
ATOM 714 N N . TYR A 1 91 ? -0.126 2.826 9.583 1.00 91.19 91 TYR A N 1
ATOM 715 C CA . TYR A 1 91 ? -1.483 2.847 10.132 1.00 91.19 91 TYR A CA 1
ATOM 716 C C . TYR A 1 91 ? -1.863 4.189 10.754 1.00 91.19 91 TYR A C 1
ATOM 718 O O . TYR A 1 91 ? -3.012 4.347 11.165 1.00 91.19 91 TYR A O 1
ATOM 726 N N . LYS A 1 92 ? -0.956 5.175 10.784 1.00 92.69 92 LYS A N 1
ATOM 727 C CA . LYS A 1 92 ? -1.166 6.472 11.447 1.00 92.69 92 LYS A CA 1
ATOM 728 C C . LYS A 1 92 ? -2.464 7.156 11.011 1.00 92.69 92 LYS A C 1
ATOM 730 O O . LYS A 1 92 ? -3.276 7.516 11.863 1.00 92.69 92 LYS A O 1
ATOM 735 N N . GLY A 1 93 ? -2.691 7.272 9.701 1.00 93.94 93 GLY A N 1
ATOM 736 C CA . GLY A 1 93 ? -3.905 7.888 9.158 1.00 93.94 93 GLY A CA 1
ATOM 737 C C . GLY A 1 93 ? -5.169 7.104 9.519 1.00 93.94 93 GLY A C 1
ATOM 738 O O . GLY A 1 93 ? -6.157 7.682 9.964 1.00 93.94 93 GLY A O 1
ATOM 739 N N . THR A 1 94 ? -5.130 5.773 9.412 1.00 95.12 94 THR A N 1
ATOM 740 C CA . THR A 1 94 ? -6.293 4.918 9.718 1.00 95.12 94 THR A CA 1
ATOM 741 C C . THR A 1 94 ? -6.638 4.938 11.212 1.00 95.12 94 THR A C 1
ATOM 743 O O . THR A 1 94 ? -7.808 5.033 11.580 1.00 95.12 94 THR A O 1
ATOM 746 N N . ILE A 1 95 ? -5.628 4.913 12.087 1.00 96.75 95 ILE A N 1
ATOM 747 C CA . ILE A 1 95 ? -5.800 5.051 13.539 1.00 96.75 95 ILE A CA 1
ATOM 748 C C . ILE A 1 95 ? -6.436 6.406 13.865 1.00 96.75 95 ILE A C 1
ATOM 750 O O . ILE A 1 95 ? -7.393 6.454 14.637 1.00 96.75 95 ILE A O 1
ATOM 754 N N . ALA A 1 96 ? -5.939 7.495 13.270 1.00 96.94 96 ALA A N 1
ATOM 755 C CA . ALA A 1 96 ? -6.494 8.833 13.466 1.00 96.94 96 ALA A CA 1
ATOM 756 C C . ALA A 1 96 ? -7.968 8.901 13.030 1.00 96.94 96 ALA A C 1
ATOM 758 O O . ALA A 1 96 ? -8.814 9.393 13.774 1.00 96.94 96 ALA A O 1
ATOM 759 N N . TYR A 1 97 ? -8.317 8.298 11.892 1.00 97.56 97 TYR A N 1
ATOM 760 C CA . TYR A 1 97 ? -9.704 8.230 11.433 1.00 97.56 97 TYR A CA 1
ATOM 761 C C . TYR A 1 97 ? -10.631 7.501 12.420 1.00 97.56 97 TYR A C 1
ATOM 763 O O . TYR A 1 97 ? -11.712 7.998 12.746 1.00 97.56 97 TYR A O 1
ATOM 771 N N . TYR A 1 98 ? -10.216 6.346 12.950 1.00 97.88 98 TYR A N 1
ATOM 772 C CA . TYR A 1 98 ? -11.038 5.620 13.923 1.00 97.88 98 TYR A CA 1
ATOM 773 C C . TYR A 1 98 ? -11.115 6.313 15.282 1.00 97.88 98 TYR A C 1
ATOM 775 O O . TYR A 1 98 ? -12.179 6.290 15.900 1.00 97.88 98 TYR A O 1
ATOM 783 N N . LYS A 1 99 ? -10.053 7.000 15.722 1.00 97.75 99 LYS A N 1
ATOM 784 C CA . LYS A 1 99 ? -10.113 7.876 16.903 1.00 97.75 99 LYS A CA 1
ATOM 785 C C . LYS A 1 99 ? -11.096 9.029 16.700 1.00 97.75 99 LYS A C 1
ATOM 787 O O . LYS A 1 99 ? -11.878 9.314 17.603 1.00 97.75 99 LYS A O 1
ATOM 792 N N . TYR A 1 100 ? -11.117 9.638 15.513 1.00 97.94 100 TYR A N 1
ATOM 793 C CA . TYR A 1 100 ? -12.112 10.650 15.153 1.00 97.94 100 TYR A CA 1
ATOM 794 C C . TYR A 1 100 ? -13.543 10.114 15.301 1.00 97.94 100 TYR A C 1
ATOM 796 O O . TYR A 1 100 ? -14.360 10.738 15.978 1.00 97.94 100 TYR A O 1
ATOM 804 N N . LEU A 1 101 ? -13.846 8.953 14.708 1.00 97.94 101 LEU A N 1
ATOM 805 C CA . LEU A 1 101 ? -15.182 8.350 14.785 1.00 97.94 101 LEU A CA 1
ATOM 806 C C . LEU A 1 101 ? -15.574 8.006 16.228 1.00 97.94 101 LEU A C 1
ATOM 808 O O . LEU A 1 101 ? -16.688 8.306 16.651 1.00 97.94 101 LEU A O 1
ATOM 812 N N . TYR A 1 102 ? -14.644 7.430 16.989 1.00 98.00 102 TYR A N 1
ATOM 813 C CA . TYR A 1 102 ? -14.840 7.072 18.390 1.00 98.00 102 TYR A CA 1
ATOM 814 C C . TYR A 1 102 ? -15.150 8.290 19.278 1.00 98.00 102 TYR A C 1
ATOM 816 O O . TYR A 1 102 ? -16.137 8.293 20.017 1.00 98.00 102 TYR A O 1
ATOM 824 N N . GLU A 1 103 ? -14.342 9.351 19.192 1.00 97.94 103 GLU A N 1
ATOM 825 C CA . GLU A 1 103 ? -14.536 10.564 19.999 1.00 97.94 103 GLU A CA 1
ATOM 826 C C . GLU A 1 103 ? -15.783 11.346 19.566 1.00 97.94 103 GLU A C 1
ATOM 828 O O . GLU A 1 103 ? -16.497 11.897 20.409 1.00 97.94 103 GLU A O 1
ATOM 833 N N . LYS A 1 104 ? -16.108 11.333 18.266 1.00 96.75 104 LYS A N 1
ATOM 834 C CA . LYS A 1 104 ? -17.350 11.908 17.739 1.00 96.75 104 LYS A CA 1
ATOM 835 C C . LYS A 1 104 ? -18.584 11.225 18.326 1.00 96.75 104 LYS A C 1
ATOM 837 O O . LYS A 1 104 ? -19.498 11.926 18.756 1.00 96.75 104 LYS A O 1
ATOM 842 N N . GLU A 1 105 ? -18.605 9.894 18.382 1.00 96.19 105 GLU A N 1
ATOM 843 C CA . GLU A 1 105 ? -19.730 9.130 18.942 1.00 96.19 105 GLU A CA 1
ATOM 844 C C . GLU A 1 105 ? -19.928 9.433 20.437 1.00 96.19 105 GLU A C 1
ATOM 846 O O . GLU A 1 105 ? -21.049 9.575 20.925 1.00 96.19 105 GLU A O 1
ATOM 851 N N . ARG A 1 106 ? -18.826 9.664 21.161 1.00 96.12 106 ARG A N 1
ATOM 852 C CA . ARG A 1 106 ? -18.836 10.110 22.564 1.00 96.12 106 ARG A CA 1
ATOM 853 C C . ARG A 1 106 ? -19.085 11.608 22.754 1.00 96.12 106 ARG A C 1
ATOM 855 O O . ARG A 1 106 ? -19.066 12.081 23.890 1.00 96.12 106 ARG A O 1
ATOM 862 N N . LYS A 1 107 ? -19.335 12.353 21.672 1.00 97.25 107 LYS A N 1
ATOM 863 C CA . LYS A 1 107 ? -19.553 13.812 21.657 1.00 97.25 107 LYS A CA 1
ATOM 864 C C . LYS A 1 107 ? -18.371 14.622 22.202 1.00 97.25 107 LYS A C 1
ATOM 866 O O . LYS A 1 107 ? -18.536 15.774 22.601 1.00 97.25 107 LYS A O 1
ATOM 871 N N . ASN A 1 108 ? -17.171 14.047 22.189 1.00 97.88 108 ASN A N 1
ATOM 872 C CA . ASN A 1 108 ? -15.934 14.750 22.493 1.00 97.88 108 ASN A CA 1
ATOM 873 C C . ASN A 1 108 ? -15.395 15.408 21.215 1.00 97.88 108 ASN A C 1
ATOM 875 O O . ASN A 1 108 ? -14.448 14.943 20.580 1.00 97.88 108 ASN A O 1
ATOM 879 N N . TYR A 1 109 ? -16.056 16.487 20.801 1.00 97.88 109 TYR A N 1
ATOM 880 C CA . TYR A 1 109 ? -15.811 17.093 19.494 1.00 97.88 109 TYR A CA 1
ATOM 881 C C . TYR A 1 109 ? -14.422 17.719 19.345 1.00 97.88 109 TYR A C 1
ATOM 883 O O . TYR A 1 109 ? -13.926 17.777 18.226 1.00 97.88 109 TYR A O 1
ATOM 891 N N . MET A 1 110 ? -13.787 18.145 20.443 1.00 98.12 110 MET A N 1
ATOM 892 C CA . MET A 1 110 ? -12.426 18.686 20.391 1.00 98.12 110 MET A CA 1
ATOM 893 C C . MET A 1 110 ? -11.432 17.595 19.986 1.00 98.12 110 MET A C 1
ATOM 895 O O . MET A 1 110 ? -10.766 17.720 18.964 1.00 98.12 110 MET A O 1
ATOM 899 N N . SER A 1 111 ? -11.415 16.470 20.708 1.00 97.69 111 SER A N 1
ATOM 900 C CA . SER A 1 111 ? -10.545 15.344 20.351 1.00 97.69 111 SER A CA 1
ATOM 901 C C . SER A 1 111 ? -10.919 14.729 19.001 1.00 97.69 111 SER A C 1
ATOM 903 O O . SER A 1 111 ? -10.044 14.257 18.278 1.00 97.69 111 SER A O 1
ATOM 905 N N . ALA A 1 112 ? -12.200 14.746 18.623 1.00 98.19 112 ALA A N 1
ATOM 906 C CA . ALA A 1 112 ? -12.610 14.316 17.291 1.00 98.19 112 ALA A CA 1
ATOM 907 C C . ALA A 1 112 ? -11.985 15.202 16.198 1.00 98.19 112 ALA A C 1
ATOM 909 O O . ALA A 1 112 ? -11.455 14.671 15.224 1.00 98.19 112 ALA A O 1
ATOM 910 N N . LEU A 1 113 ? -12.011 16.529 16.368 1.00 98.38 113 LEU A N 1
ATOM 911 C CA . LEU A 1 113 ? -11.420 17.474 15.420 1.00 98.38 113 LEU A CA 1
ATOM 912 C C . LEU A 1 113 ? -9.904 17.276 15.292 1.00 98.38 113 LEU A C 1
ATOM 914 O O . LEU A 1 113 ? -9.420 17.122 14.176 1.00 98.38 113 LEU A O 1
ATOM 918 N N . GLU A 1 114 ? -9.182 17.175 16.409 1.00 98.38 114 GLU A N 1
ATOM 919 C CA . GLU A 1 114 ? -7.728 16.936 16.414 1.00 98.38 114 GLU A CA 1
ATOM 920 C C . GLU A 1 114 ? -7.355 15.667 15.628 1.00 98.38 114 GLU A C 1
ATOM 922 O O . GLU A 1 114 ? -6.438 15.655 14.808 1.00 98.38 114 GLU A O 1
ATOM 927 N N . ASN A 1 115 ? -8.096 14.575 15.838 1.00 97.94 115 ASN A N 1
ATOM 928 C CA . ASN A 1 115 ? -7.846 13.322 15.125 1.00 97.94 115 ASN A CA 1
ATOM 929 C C . ASN A 1 115 ? -8.244 13.397 13.642 1.00 97.94 115 ASN A C 1
ATOM 931 O O . ASN A 1 115 ? -7.605 12.763 12.802 1.00 97.94 115 ASN A O 1
ATOM 935 N N . TYR A 1 116 ? -9.272 14.178 13.305 1.00 97.81 116 TYR A N 1
ATOM 936 C CA . TYR A 1 116 ? -9.657 14.423 11.918 1.00 97.81 116 TYR A CA 1
ATOM 937 C C . TYR A 1 116 ? -8.576 15.201 11.156 1.00 97.81 116 TYR A C 1
ATOM 939 O O . TYR A 1 116 ? -8.263 14.839 10.023 1.00 97.81 116 TYR A O 1
ATOM 947 N N . GLU A 1 117 ? -7.968 16.215 11.776 1.00 97.81 117 GLU A N 1
ATOM 948 C CA . GLU A 1 117 ? -6.856 16.976 11.192 1.00 97.81 117 GLU A CA 1
ATOM 949 C C . GLU A 1 117 ? -5.651 16.070 10.907 1.00 97.81 117 GLU A C 1
ATOM 951 O O . GLU A 1 117 ? -5.151 16.052 9.784 1.00 97.81 117 GLU A O 1
ATOM 956 N N . ILE A 1 118 ? -5.266 15.211 11.860 1.00 96.31 118 ILE A N 1
ATOM 957 C CA . ILE A 1 118 ? -4.174 14.239 11.666 1.00 96.31 118 ILE A CA 1
ATOM 958 C C . ILE A 1 118 ? -4.465 13.281 10.500 1.00 96.31 118 ILE A C 1
ATOM 960 O O . ILE A 1 118 ? -3.572 12.980 9.699 1.00 96.31 118 ILE A O 1
ATOM 964 N N . TRP A 1 119 ? -5.698 12.770 10.406 1.00 96.44 119 TRP A N 1
ATOM 965 C CA . TRP A 1 119 ? -6.105 11.905 9.296 1.00 96.44 119 TRP A CA 1
ATOM 966 C C . TRP A 1 119 ? -6.023 12.642 7.957 1.00 96.44 119 TRP A C 1
ATOM 968 O O . TRP A 1 119 ? -5.451 12.109 7.006 1.00 96.44 119 TRP A O 1
ATOM 978 N N . ASN A 1 120 ? -6.552 13.865 7.895 1.00 95.38 120 ASN A N 1
ATOM 979 C CA . ASN A 1 120 ? -6.565 14.679 6.687 1.00 95.38 120 ASN A CA 1
ATOM 980 C C . ASN A 1 120 ? -5.145 15.020 6.213 1.00 95.38 120 ASN A C 1
ATOM 982 O O . ASN A 1 120 ? -4.851 14.876 5.030 1.00 95.38 120 ASN A O 1
ATOM 986 N N . ASP A 1 121 ? -4.249 15.388 7.128 1.00 94.88 121 ASP A N 1
ATOM 987 C CA . ASP A 1 121 ? -2.848 15.669 6.805 1.00 94.88 121 ASP A CA 1
ATOM 988 C C . ASP A 1 121 ? -2.128 14.424 6.279 1.00 94.88 121 ASP A C 1
ATOM 990 O O . ASP A 1 121 ? -1.411 14.496 5.282 1.00 94.88 121 ASP A O 1
ATOM 994 N N . THR A 1 122 ? -2.368 13.260 6.896 1.00 93.38 122 THR A N 1
ATOM 995 C CA . THR A 1 122 ? -1.794 11.986 6.429 1.00 93.38 122 THR A CA 1
ATOM 996 C C . THR A 1 122 ? -2.319 11.620 5.038 1.00 93.38 122 THR A C 1
ATOM 998 O O . THR A 1 122 ? -1.551 11.218 4.169 1.00 93.38 122 THR A O 1
ATOM 1001 N N . TYR A 1 123 ? -3.620 11.804 4.796 1.00 89.75 123 TYR A N 1
ATOM 1002 C CA . TYR A 1 123 ? -4.233 11.558 3.492 1.00 89.75 123 TYR A CA 1
ATOM 1003 C C . TYR A 1 123 ? -3.662 12.487 2.409 1.00 89.75 123 TYR A C 1
ATOM 1005 O O . TYR A 1 123 ? -3.330 12.037 1.311 1.00 89.75 123 TYR A O 1
ATOM 1013 N N . ILE A 1 124 ? -3.502 13.779 2.713 1.00 89.06 124 ILE A N 1
ATOM 1014 C CA . ILE A 1 124 ? -2.891 14.744 1.793 1.00 89.06 124 ILE A CA 1
ATOM 1015 C C . ILE A 1 124 ? -1.449 14.334 1.471 1.00 89.06 124 ILE A C 1
ATOM 1017 O O . ILE A 1 124 ? -1.103 14.265 0.291 1.00 89.06 124 ILE A O 1
ATOM 1021 N N . ASP A 1 125 ? -0.639 14.003 2.476 1.00 90.50 125 ASP A N 1
ATOM 1022 C CA . ASP A 1 125 ? 0.752 13.570 2.289 1.00 90.50 125 ASP A CA 1
ATOM 1023 C C . ASP A 1 125 ? 0.856 12.328 1.384 1.00 90.50 125 ASP A C 1
ATOM 1025 O O . ASP A 1 125 ? 1.581 12.331 0.387 1.00 90.50 125 ASP A O 1
ATOM 1029 N N . GLU A 1 126 ? 0.040 11.298 1.638 1.00 89.19 126 GLU A N 1
ATOM 1030 C CA . GLU A 1 126 ? -0.016 10.089 0.805 1.00 89.19 126 GLU A CA 1
ATOM 1031 C C . GLU A 1 126 ? -0.409 10.394 -0.649 1.00 89.19 126 GLU A C 1
ATOM 1033 O O . GLU A 1 126 ? 0.191 9.862 -1.591 1.00 89.19 126 GLU A O 1
ATOM 1038 N N . THR A 1 127 ? -1.404 11.263 -0.861 1.00 87.75 127 THR A N 1
ATOM 1039 C CA . THR A 1 127 ? -1.833 11.642 -2.217 1.00 87.75 127 THR A CA 1
ATOM 1040 C C . THR A 1 127 ? -0.764 12.435 -2.965 1.00 87.75 127 THR A C 1
ATOM 1042 O O . THR A 1 127 ? -0.568 12.211 -4.164 1.00 87.75 127 THR A O 1
ATOM 1045 N N . MET A 1 128 ? -0.046 13.320 -2.270 1.00 90.94 128 MET A N 1
ATOM 1046 C CA . MET A 1 128 ? 1.059 14.093 -2.831 1.00 90.94 128 MET A CA 1
ATOM 1047 C C . MET A 1 128 ? 2.228 13.185 -3.202 1.00 90.94 128 MET A C 1
ATOM 1049 O O . MET A 1 128 ? 2.666 13.211 -4.352 1.00 90.94 128 MET A O 1
ATOM 1053 N N . LYS A 1 129 ? 2.644 12.295 -2.297 1.00 91.75 129 LYS A N 1
ATOM 1054 C CA . LYS A 1 129 ? 3.695 11.308 -2.561 1.00 91.75 129 LYS A CA 1
ATOM 1055 C C . LYS A 1 129 ? 3.367 10.423 -3.766 1.00 91.75 129 LYS A C 1
ATOM 1057 O O . LYS A 1 129 ? 4.189 10.259 -4.662 1.00 91.75 129 LYS A O 1
ATOM 1062 N N . LYS A 1 130 ? 2.139 9.900 -3.846 1.00 91.62 130 LYS A N 1
ATOM 1063 C CA . LYS A 1 130 ? 1.697 9.089 -4.993 1.00 91.62 130 LYS A CA 1
ATOM 1064 C C . LYS A 1 130 ? 1.749 9.875 -6.305 1.00 91.62 130 LYS A C 1
ATOM 1066 O O . LYS A 1 130 ? 2.076 9.327 -7.356 1.00 91.62 130 LYS A O 1
ATOM 1071 N N . LYS A 1 131 ? 1.398 11.162 -6.268 1.00 94.06 131 LYS A N 1
ATOM 1072 C CA . LYS A 1 131 ? 1.484 12.039 -7.439 1.00 94.06 131 LYS A CA 1
ATOM 1073 C C . LYS A 1 131 ? 2.936 12.240 -7.877 1.00 94.06 131 LYS A C 1
ATOM 1075 O O . LYS A 1 131 ? 3.196 12.166 -9.074 1.00 94.06 131 LYS A O 1
ATOM 1080 N N . GLU A 1 132 ? 3.854 12.456 -6.939 1.00 94.50 132 GLU A N 1
ATOM 1081 C CA . GLU A 1 132 ? 5.292 12.560 -7.217 1.00 94.50 132 GLU A CA 1
ATOM 1082 C C . GLU A 1 132 ? 5.851 11.268 -7.828 1.00 94.50 132 GLU A C 1
ATOM 1084 O O . GLU A 1 132 ? 6.518 11.324 -8.859 1.00 94.50 132 GLU A O 1
ATOM 1089 N N . GLU A 1 133 ? 5.511 10.103 -7.270 1.00 94.88 133 GLU A N 1
ATOM 1090 C CA . GLU A 1 133 ? 5.916 8.795 -7.808 1.00 94.88 133 GLU A CA 1
ATOM 1091 C C . GLU A 1 133 ? 5.418 8.586 -9.247 1.00 94.88 133 GLU A C 1
ATOM 1093 O O . GLU A 1 133 ? 6.185 8.162 -10.113 1.00 94.88 133 GLU A O 1
ATOM 1098 N N . ASN A 1 134 ? 4.163 8.946 -9.533 1.00 95.69 134 ASN A N 1
ATOM 1099 C CA . ASN A 1 134 ? 3.601 8.860 -10.883 1.00 95.69 134 ASN A CA 1
ATOM 1100 C C . ASN A 1 134 ? 4.316 9.788 -11.877 1.00 95.69 134 ASN A C 1
ATOM 1102 O O . ASN A 1 134 ? 4.534 9.404 -13.027 1.00 95.69 134 ASN A O 1
ATOM 1106 N N . ILE A 1 135 ? 4.658 11.012 -11.455 1.00 96.31 135 ILE A N 1
ATOM 1107 C CA . ILE A 1 135 ? 5.411 11.963 -12.285 1.00 96.31 135 ILE A CA 1
ATOM 1108 C C . ILE A 1 135 ? 6.799 11.392 -12.584 1.00 96.31 135 ILE A C 1
ATOM 1110 O O . ILE A 1 135 ? 7.190 11.333 -13.747 1.00 96.31 135 ILE A O 1
ATOM 1114 N N . LEU A 1 136 ? 7.497 10.887 -11.567 1.00 97.12 136 LEU A N 1
ATOM 1115 C CA . LEU A 1 136 ? 8.823 10.294 -11.723 1.00 97.12 136 LEU A CA 1
ATOM 1116 C C . LEU A 1 136 ? 8.807 9.057 -12.637 1.00 97.12 136 LEU A C 1
ATOM 1118 O O . LEU A 1 136 ? 9.694 8.875 -13.473 1.00 97.12 136 LEU A O 1
ATOM 1122 N N . GLU A 1 137 ? 7.799 8.191 -12.504 1.00 97.38 137 GLU A N 1
ATOM 1123 C CA . GLU A 1 137 ? 7.643 7.030 -13.385 1.00 97.38 137 GLU A CA 1
ATOM 1124 C C . GLU A 1 137 ? 7.423 7.461 -14.842 1.00 97.38 137 GLU A C 1
ATOM 1126 O O . GLU A 1 137 ? 7.994 6.867 -15.765 1.00 97.38 137 GLU A O 1
ATOM 1131 N N . LEU A 1 138 ? 6.618 8.505 -15.053 1.00 97.25 138 LEU A N 1
ATOM 1132 C CA . LEU A 1 138 ? 6.361 9.065 -16.374 1.00 97.25 138 LEU A CA 1
ATOM 1133 C C . LEU A 1 138 ? 7.636 9.650 -16.996 1.00 97.25 138 LEU A C 1
ATOM 1135 O O . LEU A 1 138 ? 7.937 9.341 -18.150 1.00 97.25 138 LEU A O 1
ATOM 1139 N N . GLU A 1 139 ? 8.402 10.432 -16.233 1.00 97.38 139 GLU A N 1
ATOM 1140 C CA . GLU A 1 139 ? 9.691 10.995 -16.658 1.00 97.38 139 GLU A CA 1
ATOM 1141 C C . GLU A 1 139 ? 10.669 9.890 -17.067 1.00 97.38 139 GLU A C 1
ATOM 1143 O O . GLU A 1 139 ? 11.224 9.916 -18.166 1.00 97.38 139 GLU A O 1
ATOM 1148 N N . LYS A 1 140 ? 10.799 8.840 -16.247 1.00 97.88 140 LYS A N 1
ATOM 1149 C CA . LYS A 1 140 ? 11.678 7.702 -16.546 1.00 97.88 140 LYS A CA 1
ATOM 1150 C C . LYS A 1 140 ? 11.298 6.992 -17.848 1.00 97.88 140 LYS A C 1
ATOM 1152 O O . LYS A 1 140 ? 12.178 6.649 -18.639 1.00 97.88 140 LYS A O 1
ATOM 1157 N N . LYS A 1 141 ? 10.002 6.750 -18.079 1.00 97.50 141 LYS A N 1
ATOM 1158 C CA . LYS A 1 141 ? 9.514 6.118 -19.320 1.00 97.50 141 LYS A CA 1
ATOM 1159 C C . LYS A 1 141 ? 9.781 6.996 -20.539 1.00 97.50 141 LYS A C 1
ATOM 1161 O O . LYS A 1 141 ? 10.165 6.480 -21.588 1.00 97.50 141 LYS A O 1
ATOM 1166 N N . TYR A 1 142 ? 9.593 8.304 -20.400 1.00 97.62 142 TYR A N 1
ATOM 1167 C CA . TYR A 1 142 ? 9.858 9.266 -21.462 1.00 97.62 142 TYR A CA 1
ATOM 1168 C C . TYR A 1 142 ? 11.345 9.304 -21.840 1.00 97.62 142 TYR A C 1
ATOM 1170 O O . TYR A 1 142 ? 11.687 9.142 -23.014 1.00 97.62 142 TYR A O 1
ATOM 1178 N N . ASP A 1 143 ? 12.234 9.415 -20.853 1.00 98.06 143 ASP A N 1
ATOM 1179 C CA . ASP A 1 143 ? 13.682 9.413 -21.076 1.00 98.06 143 ASP A CA 1
ATOM 1180 C C . ASP A 1 143 ? 14.161 8.104 -21.705 1.00 98.06 143 ASP A C 1
ATOM 1182 O O . ASP A 1 143 ? 14.986 8.106 -22.626 1.00 98.06 143 ASP A O 1
ATOM 1186 N N . GLN A 1 144 ? 13.616 6.972 -21.252 1.00 98.06 144 GLN A N 1
ATOM 1187 C CA . GLN A 1 144 ? 13.892 5.673 -21.853 1.00 98.06 144 GLN A CA 1
ATOM 1188 C C . GLN A 1 144 ? 13.490 5.650 -23.336 1.00 98.06 144 GLN A C 1
ATOM 1190 O O . GLN A 1 144 ? 14.310 5.276 -24.175 1.00 98.06 144 GLN A O 1
ATOM 1195 N N . ALA A 1 145 ? 12.280 6.102 -23.676 1.00 97.31 145 ALA A N 1
ATOM 1196 C CA . ALA A 1 145 ? 11.797 6.134 -25.057 1.00 97.31 145 ALA A CA 1
ATOM 1197 C C . ALA A 1 145 ? 12.655 7.041 -25.960 1.00 97.31 145 ALA A C 1
ATOM 1199 O O . ALA A 1 145 ? 12.979 6.669 -27.093 1.00 97.31 145 ALA A O 1
ATOM 1200 N N . ILE A 1 146 ? 13.085 8.205 -25.458 1.00 97.62 146 ILE A N 1
ATOM 1201 C CA . ILE A 1 146 ? 14.013 9.091 -26.176 1.00 97.62 146 ILE A CA 1
ATOM 1202 C C . ILE A 1 146 ? 15.343 8.388 -26.438 1.00 97.62 146 ILE A C 1
ATOM 1204 O O . ILE A 1 146 ? 15.863 8.442 -27.554 1.00 97.62 146 ILE A O 1
ATOM 1208 N N . ASN A 1 147 ? 15.914 7.749 -25.419 1.00 97.06 147 ASN A N 1
ATOM 1209 C CA . ASN A 1 147 ? 17.210 7.090 -25.536 1.00 97.06 147 ASN A CA 1
ATOM 1210 C C . ASN A 1 147 ? 17.153 5.896 -26.493 1.00 97.06 147 ASN A C 1
ATOM 1212 O O . ASN A 1 147 ? 18.064 5.720 -27.302 1.00 97.06 147 ASN A O 1
ATOM 1216 N N . GLU A 1 148 ? 16.075 5.113 -26.457 1.00 97.44 148 GLU A N 1
ATOM 1217 C CA . GLU A 1 148 ? 15.835 4.021 -27.402 1.00 97.44 148 GLU A CA 1
ATOM 1218 C C . GLU A 1 148 ? 15.700 4.537 -28.838 1.00 97.44 148 GLU A C 1
ATOM 1220 O O . GLU A 1 148 ? 16.330 3.987 -29.745 1.00 97.44 148 GLU A O 1
ATOM 1225 N N . THR A 1 149 ? 14.962 5.632 -29.040 1.00 97.00 149 THR A N 1
ATOM 1226 C CA . THR A 1 149 ? 14.803 6.271 -30.355 1.00 97.00 149 THR A CA 1
ATOM 1227 C C . THR A 1 149 ? 16.146 6.763 -30.892 1.00 97.00 149 THR A C 1
ATOM 1229 O O . THR A 1 149 ? 16.560 6.365 -31.980 1.00 97.00 149 THR A O 1
ATOM 1232 N N . LYS A 1 150 ? 16.901 7.532 -30.096 1.00 96.94 150 LYS A N 1
ATOM 1233 C CA . LYS A 1 150 ? 18.250 8.000 -30.465 1.00 96.94 150 LYS A CA 1
ATOM 1234 C C . LYS A 1 150 ? 19.194 6.838 -30.764 1.00 96.94 150 LYS A C 1
ATOM 1236 O O . LYS A 1 150 ? 19.980 6.893 -31.707 1.00 96.94 150 LYS A O 1
ATOM 1241 N N . LEU A 1 151 ? 19.129 5.762 -29.979 1.00 96.00 151 LEU A N 1
ATOM 1242 C CA . LEU A 1 151 ? 19.937 4.569 -30.215 1.00 96.00 151 LEU A CA 1
ATOM 1243 C C . LEU A 1 151 ? 19.590 3.913 -31.559 1.00 96.00 151 LEU A C 1
ATOM 1245 O O . LEU A 1 151 ? 20.495 3.473 -32.272 1.00 96.00 151 LEU A O 1
ATOM 1249 N N . GLN A 1 152 ? 18.306 3.835 -31.912 1.00 96.75 152 GLN A N 1
ATOM 1250 C CA . GLN A 1 152 ? 17.867 3.330 -33.212 1.00 96.75 152 GLN A CA 1
ATOM 1251 C C . GLN A 1 152 ? 18.342 4.233 -34.355 1.00 96.75 152 GLN A C 1
ATOM 1253 O O . GLN A 1 152 ? 18.925 3.726 -35.314 1.00 96.75 152 GLN A O 1
ATOM 1258 N N . GLU A 1 153 ? 18.193 5.552 -34.226 1.00 96.50 153 GLU A N 1
ATOM 1259 C CA . GLU A 1 153 ? 18.683 6.529 -35.206 1.00 96.50 153 GLU A CA 1
ATOM 1260 C C . GLU A 1 153 ? 20.194 6.399 -35.435 1.00 96.50 153 GLU A C 1
ATOM 1262 O O . GLU A 1 153 ? 20.652 6.327 -36.577 1.00 96.50 153 GLU A O 1
ATOM 1267 N N . LEU A 1 154 ? 20.982 6.276 -34.362 1.00 96.62 154 LEU A N 1
ATOM 1268 C CA . LEU A 1 154 ? 22.431 6.076 -34.446 1.00 96.62 154 LEU A CA 1
ATOM 1269 C C . LEU A 1 154 ? 22.795 4.746 -35.115 1.00 96.62 154 LEU A C 1
ATOM 1271 O O . LEU A 1 154 ? 23.725 4.695 -35.925 1.00 96.62 154 LEU A O 1
ATOM 1275 N N . LYS A 1 155 ? 22.067 3.662 -34.813 1.00 96.88 155 LYS A N 1
ATOM 1276 C CA . LYS A 1 155 ? 22.268 2.358 -35.467 1.00 96.88 155 LYS A CA 1
ATOM 1277 C C . LYS A 1 155 ? 21.991 2.440 -36.967 1.00 96.88 155 LYS A C 1
ATOM 1279 O O . LYS A 1 155 ? 22.800 1.932 -37.744 1.00 96.88 155 LYS A O 1
ATOM 1284 N N . ILE A 1 156 ? 20.893 3.087 -37.363 1.00 96.25 156 ILE A N 1
ATOM 1285 C CA . ILE A 1 156 ? 20.522 3.289 -38.769 1.00 96.25 156 ILE A CA 1
ATOM 1286 C C . ILE A 1 156 ? 21.576 4.145 -39.470 1.00 96.25 156 ILE A C 1
ATOM 1288 O O . ILE A 1 156 ? 22.107 3.733 -40.499 1.00 96.25 156 ILE A O 1
ATOM 1292 N N . SER A 1 157 ? 21.946 5.284 -38.881 1.00 95.12 157 SER A N 1
ATOM 1293 C CA . SER A 1 157 ? 22.971 6.182 -39.419 1.00 95.12 157 SER A CA 1
ATOM 1294 C C . SER A 1 157 ? 24.292 5.444 -39.658 1.00 95.12 157 SER A C 1
ATOM 1296 O O . SER A 1 157 ? 24.828 5.452 -40.767 1.00 95.12 157 SER A O 1
ATOM 1298 N N . ARG A 1 158 ? 24.771 4.684 -38.665 1.00 96.06 158 ARG A N 1
ATOM 1299 C CA . ARG A 1 158 ? 25.987 3.868 -38.795 1.00 96.06 158 ARG A CA 1
ATOM 1300 C C . ARG A 1 158 ? 25.894 2.841 -39.927 1.00 96.06 158 ARG A C 1
ATOM 1302 O O . ARG A 1 158 ? 26.863 2.672 -40.662 1.00 96.06 158 ARG A O 1
ATOM 1309 N N . LEU A 1 159 ? 24.760 2.151 -40.069 1.00 96.69 159 LEU A N 1
ATOM 1310 C CA . LEU A 1 159 ? 24.555 1.185 -41.155 1.00 96.69 159 LEU A CA 1
ATOM 1311 C C . LEU A 1 159 ? 24.594 1.862 -42.529 1.00 96.69 159 LEU A C 1
ATOM 1313 O O . LEU A 1 159 ? 25.250 1.347 -43.432 1.00 96.69 159 LEU A O 1
ATOM 1317 N N . VAL A 1 160 ? 23.966 3.032 -42.673 1.00 97.00 160 VAL A N 1
ATOM 1318 C CA . VAL A 1 160 ? 23.997 3.813 -43.919 1.00 97.00 160 VAL A CA 1
ATOM 1319 C C . VAL A 1 160 ? 25.433 4.187 -44.296 1.00 97.00 160 VAL A C 1
ATOM 1321 O O . VAL A 1 160 ? 25.835 3.964 -45.438 1.00 97.00 160 VAL A O 1
ATOM 1324 N N . TYR A 1 161 ? 26.245 4.664 -43.346 1.00 96.38 161 TYR A N 1
ATOM 1325 C CA . TYR A 1 161 ? 27.661 4.957 -43.604 1.00 96.38 161 TYR A CA 1
ATOM 1326 C C . TYR A 1 161 ? 28.449 3.724 -44.065 1.00 96.38 161 TYR A C 1
ATOM 1328 O O . TYR A 1 161 ? 29.222 3.819 -45.019 1.00 96.38 161 TYR A O 1
ATOM 1336 N N . ILE A 1 162 ? 28.238 2.561 -43.436 1.00 97.25 162 ILE A N 1
ATOM 1337 C CA . ILE A 1 162 ? 28.897 1.306 -43.835 1.00 97.25 162 ILE A CA 1
ATOM 1338 C C . ILE A 1 162 ? 28.510 0.923 -45.270 1.00 97.25 162 ILE A C 1
ATOM 1340 O O . ILE A 1 162 ? 29.386 0.597 -46.069 1.00 97.25 162 ILE A O 1
ATOM 1344 N N . VAL A 1 163 ? 27.225 1.011 -45.626 1.00 97.62 163 VAL A N 1
ATOM 1345 C CA . VAL A 1 163 ? 26.747 0.704 -46.985 1.00 97.62 163 VAL A CA 1
ATOM 1346 C C . VAL A 1 163 ? 27.386 1.634 -48.020 1.00 97.62 163 VAL A C 1
ATOM 1348 O O . VAL A 1 163 ? 27.875 1.160 -49.045 1.00 97.62 163 VAL A O 1
ATOM 1351 N N . ILE A 1 164 ? 27.450 2.940 -47.742 1.00 97.25 164 ILE A N 1
ATOM 1352 C CA . ILE A 1 164 ? 28.088 3.922 -48.634 1.00 97.25 164 ILE A CA 1
ATOM 1353 C C . ILE A 1 164 ? 29.581 3.611 -48.822 1.00 97.25 164 ILE A C 1
ATOM 1355 O O . ILE A 1 164 ? 30.076 3.649 -49.950 1.00 97.25 164 ILE A O 1
ATOM 1359 N N . LEU A 1 165 ? 30.296 3.263 -47.747 1.00 97.12 165 LEU A N 1
ATOM 1360 C CA . LEU A 1 165 ? 31.710 2.873 -47.812 1.00 97.12 165 LEU A CA 1
ATOM 1361 C C . LEU A 1 165 ? 31.922 1.595 -48.638 1.00 97.12 165 LEU A C 1
ATOM 1363 O O . LEU A 1 165 ? 32.856 1.524 -49.433 1.00 97.12 165 LEU A O 1
ATOM 1367 N N . CYS A 1 166 ? 31.051 0.594 -48.507 1.00 97.19 166 CYS A N 1
ATOM 1368 C CA . CYS A 1 166 ? 31.121 -0.608 -49.339 1.00 97.19 166 CYS A CA 1
ATOM 1369 C C . CYS A 1 166 ? 30.901 -0.286 -50.825 1.00 97.19 166 CYS A C 1
ATOM 1371 O O . CYS A 1 166 ? 31.661 -0.754 -51.673 1.00 97.19 166 CYS A O 1
ATOM 1373 N N . LEU A 1 167 ? 29.898 0.539 -51.148 1.00 97.31 167 LEU A N 1
ATOM 1374 C CA . LEU A 1 167 ? 29.612 0.945 -52.527 1.00 97.31 167 LEU A CA 1
ATOM 1375 C C . LEU A 1 167 ? 30.773 1.732 -53.149 1.00 97.31 167 LEU A C 1
ATOM 1377 O O . LEU A 1 167 ? 31.123 1.489 -54.304 1.00 97.31 167 LEU A O 1
ATOM 1381 N N . SER A 1 168 ? 31.411 2.630 -52.392 1.00 96.56 168 SER A N 1
ATOM 1382 C CA . SER A 1 168 ? 32.555 3.401 -52.889 1.00 96.56 168 SER A CA 1
ATOM 1383 C C . SER A 1 168 ? 33.767 2.510 -53.188 1.00 96.56 168 SER A C 1
ATOM 1385 O O . SER A 1 168 ? 34.384 2.659 -54.244 1.00 96.56 168 SER A O 1
ATOM 1387 N N . LEU A 1 169 ? 34.059 1.523 -52.332 1.00 97.06 169 LEU A N 1
ATOM 1388 C CA . LEU A 1 169 ? 35.119 0.536 -52.568 1.00 97.06 169 LEU A CA 1
ATOM 1389 C C . LEU A 1 169 ? 34.844 -0.330 -53.807 1.00 97.06 169 LEU A C 1
ATOM 1391 O O . LEU A 1 169 ? 35.755 -0.560 -54.604 1.00 97.06 169 LEU A O 1
ATOM 1395 N N . ILE A 1 170 ? 33.594 -0.764 -54.011 1.00 97.31 170 ILE A N 1
ATOM 1396 C CA . ILE A 1 170 ? 33.189 -1.516 -55.210 1.00 97.31 170 ILE A CA 1
ATOM 1397 C C . ILE A 1 170 ? 33.382 -0.661 -56.471 1.00 97.31 170 ILE A C 1
ATOM 1399 O O . ILE A 1 170 ? 33.974 -1.130 -57.445 1.00 97.31 170 ILE A O 1
ATOM 1403 N N . CYS A 1 171 ? 32.956 0.605 -56.453 1.00 96.94 171 CYS A N 1
ATOM 1404 C CA . CYS A 1 171 ? 33.162 1.533 -57.568 1.00 96.94 171 CYS A CA 1
ATOM 1405 C C . CYS A 1 171 ? 34.650 1.724 -57.895 1.00 96.94 171 CYS A C 1
ATOM 1407 O O . CYS A 1 171 ? 35.035 1.652 -59.063 1.00 96.94 171 CYS A O 1
ATOM 1409 N N . LEU A 1 172 ? 35.503 1.913 -56.882 1.00 96.69 172 LEU A N 1
ATOM 1410 C CA . LEU A 1 172 ? 36.952 2.026 -57.073 1.00 96.69 172 LEU A CA 1
ATOM 1411 C C . LEU A 1 172 ? 37.553 0.749 -57.675 1.00 96.69 172 LEU A C 1
ATOM 1413 O O . LEU A 1 172 ? 38.396 0.833 -58.568 1.00 96.69 172 LEU A O 1
ATOM 1417 N N . PHE A 1 173 ? 37.095 -0.430 -57.245 1.00 97.00 173 PHE A N 1
ATOM 1418 C CA . PHE A 1 173 ? 37.534 -1.708 -57.805 1.00 97.00 173 PHE A CA 1
ATOM 1419 C C . PHE A 1 173 ? 37.138 -1.860 -59.283 1.00 97.00 173 PHE A C 1
ATOM 1421 O O . PHE A 1 173 ? 37.962 -2.244 -60.120 1.00 97.00 173 PHE A O 1
ATOM 1428 N N . ILE A 1 174 ? 35.902 -1.495 -59.638 1.00 97.00 174 ILE A N 1
ATOM 1429 C CA . ILE A 1 174 ? 35.429 -1.492 -61.030 1.00 97.00 174 ILE A CA 1
ATOM 1430 C C . ILE A 1 174 ? 36.270 -0.525 -61.875 1.00 97.00 174 ILE A C 1
ATOM 1432 O O . ILE A 1 174 ? 36.784 -0.911 -62.924 1.00 97.00 174 ILE A O 1
ATOM 1436 N N . LEU A 1 175 ? 36.495 0.705 -61.405 1.00 96.75 175 LEU A N 1
ATOM 1437 C CA . LEU A 1 175 ? 37.337 1.678 -62.110 1.00 96.75 175 LEU A CA 1
ATOM 1438 C C . LEU A 1 175 ? 38.773 1.169 -62.296 1.00 96.75 175 LEU A C 1
ATOM 1440 O O . LEU A 1 175 ? 39.335 1.289 -63.386 1.00 96.75 175 LEU A O 1
ATOM 1444 N N . HIS A 1 176 ? 39.353 0.546 -61.268 1.00 96.56 176 HIS A N 1
ATOM 1445 C CA . HIS A 1 176 ? 40.692 -0.032 -61.334 1.00 96.56 176 HIS A CA 1
ATOM 1446 C C . HIS A 1 176 ? 40.793 -1.151 -62.384 1.00 96.56 176 HIS A C 1
ATOM 1448 O O . HIS A 1 176 ? 41.727 -1.167 -63.191 1.00 96.56 176 HIS A O 1
ATOM 1454 N N . THR A 1 177 ? 39.823 -2.071 -62.417 1.00 96.12 177 THR A N 1
ATOM 1455 C CA . THR A 1 177 ? 39.794 -3.163 -63.407 1.00 96.12 177 THR A CA 1
ATOM 1456 C C . THR A 1 177 ? 39.599 -2.645 -64.834 1.00 96.12 177 THR A C 1
ATOM 1458 O O . THR A 1 177 ? 40.315 -3.082 -65.740 1.00 96.12 177 THR A O 1
ATOM 1461 N N . LEU A 1 178 ? 38.716 -1.661 -65.042 1.00 96.44 178 LEU A N 1
ATOM 1462 C CA . LEU A 1 178 ? 38.527 -0.998 -66.337 1.00 96.44 178 LEU A CA 1
ATOM 1463 C C . LEU A 1 178 ? 39.806 -0.296 -66.811 1.00 96.44 178 LEU A C 1
ATOM 1465 O O . LEU A 1 178 ? 40.225 -0.492 -67.954 1.00 96.44 178 LEU A O 1
ATOM 1469 N N . PHE A 1 179 ? 40.470 0.462 -65.934 1.00 96.06 179 PHE A N 1
ATOM 1470 C CA . PHE A 1 179 ? 41.729 1.139 -66.250 1.00 96.06 179 PHE A CA 1
ATOM 1471 C C . PHE A 1 179 ? 42.840 0.144 -66.610 1.00 96.06 179 PHE A C 1
ATOM 1473 O O . PHE A 1 179 ? 43.540 0.317 -67.612 1.00 96.06 179 PHE A O 1
ATOM 1480 N N . ARG A 1 180 ? 42.971 -0.947 -65.842 1.00 94.94 180 ARG A N 1
ATOM 1481 C CA . ARG A 1 180 ? 43.929 -2.026 -66.122 1.00 94.94 180 ARG A CA 1
ATOM 1482 C C . ARG A 1 180 ? 43.669 -2.671 -67.485 1.00 94.94 180 ARG A C 1
ATOM 1484 O O . ARG A 1 180 ? 44.614 -2.877 -68.249 1.00 94.94 180 ARG A O 1
ATOM 1491 N N . ASN A 1 181 ? 42.406 -2.946 -67.813 1.00 93.25 181 ASN A N 1
ATOM 1492 C CA . ASN A 1 181 ? 42.015 -3.509 -69.106 1.00 93.25 181 ASN A CA 1
ATOM 1493 C C . ASN A 1 181 ? 42.307 -2.546 -70.263 1.00 93.25 181 ASN A C 1
ATOM 1495 O O . ASN A 1 181 ? 42.854 -2.965 -71.286 1.00 93.25 181 ASN A O 1
ATOM 1499 N N . HIS A 1 182 ? 42.008 -1.256 -70.096 1.00 92.75 182 HIS A N 1
ATOM 1500 C CA . HIS A 1 182 ? 42.318 -0.232 -71.091 1.00 92.75 182 HIS A CA 1
ATOM 1501 C C . HIS A 1 182 ? 43.829 -0.131 -71.347 1.00 92.75 182 HIS A C 1
ATOM 1503 O O . HIS A 1 182 ? 44.267 -0.181 -72.498 1.00 92.75 182 HIS A O 1
ATOM 1509 N N . LYS A 1 183 ? 44.639 -0.082 -70.279 1.00 93.56 183 LYS A N 1
ATOM 1510 C CA . LYS A 1 183 ? 46.106 -0.058 -70.375 1.00 93.56 183 LYS A CA 1
ATOM 1511 C C . LYS A 1 183 ? 46.653 -1.305 -71.074 1.00 93.56 183 LYS A C 1
ATOM 1513 O O . LYS A 1 183 ? 47.484 -1.177 -71.967 1.00 93.56 183 LYS A O 1
ATOM 1518 N N . LYS A 1 184 ? 46.144 -2.502 -70.746 1.00 93.38 184 LYS A N 1
ATOM 1519 C CA . LYS A 1 184 ? 46.519 -3.750 -71.439 1.00 93.38 184 LYS A CA 1
ATOM 1520 C C . LYS A 1 184 ? 46.198 -3.6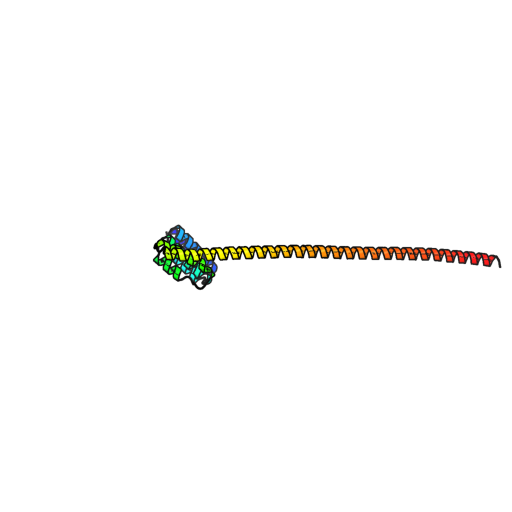80 -72.937 1.00 93.38 184 LYS A C 1
ATOM 1522 O O . LYS A 1 184 ? 47.039 -4.034 -73.756 1.00 93.38 184 LYS A O 1
ATOM 1527 N N . LYS A 1 185 ? 45.013 -3.181 -73.309 1.00 92.19 185 LYS A N 1
ATOM 1528 C CA . LYS A 1 185 ? 44.615 -3.020 -74.718 1.00 92.19 185 LYS A CA 1
ATOM 1529 C C . LYS A 1 185 ? 45.512 -2.026 -75.464 1.00 92.19 185 LYS A C 1
ATOM 1531 O O . LYS A 1 185 ? 45.843 -2.276 -76.619 1.00 92.19 185 LYS A O 1
ATOM 1536 N N . MET A 1 186 ? 45.909 -0.925 -74.825 1.00 91.50 186 MET A N 1
ATOM 1537 C CA . MET A 1 186 ? 46.847 0.049 -75.399 1.00 91.50 186 MET A CA 1
ATOM 1538 C C . MET A 1 186 ? 48.243 -0.550 -75.593 1.00 91.50 186 MET A C 1
ATOM 1540 O O . MET A 1 186 ? 48.779 -0.451 -76.692 1.00 91.50 186 MET A O 1
ATOM 1544 N N . ASN A 1 187 ? 48.78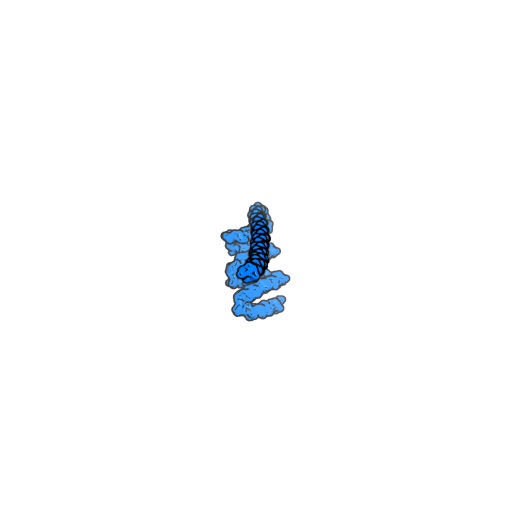4 -1.246 -74.590 1.00 91.81 187 ASN A N 1
ATOM 1545 C CA . ASN A 1 187 ? 50.085 -1.912 -74.700 1.00 91.81 187 ASN A CA 1
ATOM 1546 C C . ASN A 1 187 ? 50.096 -2.968 -75.814 1.00 91.81 187 ASN A C 1
ATOM 1548 O O . ASN A 1 187 ? 51.018 -2.985 -76.618 1.00 91.81 187 ASN A O 1
ATOM 1552 N N . ASN A 1 188 ? 49.049 -3.795 -75.922 1.00 91.31 188 ASN A N 1
ATOM 1553 C CA . ASN A 1 188 ? 48.944 -4.782 -77.001 1.00 91.31 188 ASN A CA 1
ATOM 1554 C C . ASN A 1 188 ? 48.922 -4.122 -78.391 1.00 91.31 188 ASN A C 1
ATOM 1556 O O . ASN A 1 188 ? 49.510 -4.652 -79.329 1.00 91.31 188 ASN A O 1
ATOM 1560 N N . LYS A 1 189 ? 48.257 -2.964 -78.533 1.00 93.19 189 LYS A N 1
ATOM 1561 C CA . LYS A 1 189 ? 48.280 -2.189 -79.784 1.00 93.19 189 LYS A CA 1
ATOM 1562 C C . LYS A 1 189 ? 49.685 -1.669 -80.096 1.00 93.19 189 LYS A C 1
ATOM 1564 O O . LYS A 1 189 ? 50.098 -1.782 -81.243 1.00 93.19 189 LYS A O 1
ATOM 1569 N N . ILE A 1 190 ? 50.399 -1.137 -79.101 1.00 91.25 190 ILE A N 1
ATOM 1570 C CA . ILE A 1 190 ? 51.783 -0.657 -79.255 1.00 91.25 190 ILE A CA 1
ATOM 1571 C C . ILE A 1 190 ? 52.695 -1.803 -79.707 1.00 91.25 190 ILE A C 1
ATOM 1573 O O . ILE A 1 190 ? 53.322 -1.676 -80.751 1.00 91.25 190 ILE A O 1
ATOM 1577 N N . ILE A 1 191 ? 52.663 -2.949 -79.016 1.00 91.75 191 ILE A N 1
ATOM 1578 C CA . ILE A 1 191 ? 53.450 -4.142 -79.379 1.00 91.75 191 ILE A CA 1
ATOM 1579 C C . ILE A 1 191 ? 53.145 -4.580 -80.820 1.00 91.75 191 ILE A C 1
ATOM 1581 O O . ILE A 1 191 ? 54.058 -4.785 -81.608 1.00 91.75 191 ILE A O 1
ATOM 1585 N N . SER A 1 192 ? 51.867 -4.641 -81.215 1.00 90.44 192 SER A N 1
ATOM 1586 C CA . SER A 1 192 ? 51.501 -5.026 -82.588 1.00 90.44 192 SER A CA 1
ATOM 1587 C C . SER A 1 192 ? 51.971 -4.032 -83.660 1.00 90.44 192 SER A C 1
ATOM 1589 O O . SER A 1 192 ? 52.150 -4.409 -84.816 1.00 90.44 192 SER A O 1
ATOM 1591 N N . LEU A 1 193 ? 52.134 -2.751 -83.309 1.00 91.75 193 LEU A N 1
ATOM 1592 C CA . LEU A 1 193 ? 52.688 -1.739 -84.210 1.00 91.75 193 LEU A CA 1
ATOM 1593 C C . LEU A 1 193 ? 54.211 -1.862 -84.292 1.00 91.75 193 LEU A C 1
ATOM 1595 O O . LEU A 1 193 ? 54.746 -1.777 -85.391 1.00 91.75 193 LEU A O 1
ATOM 1599 N N . GLU A 1 194 ? 54.890 -2.118 -83.172 1.00 91.31 194 GLU A N 1
ATOM 1600 C CA . GLU A 1 194 ? 56.332 -2.401 -83.133 1.00 91.31 194 GLU A CA 1
ATOM 1601 C C . GLU A 1 194 ? 56.680 -3.652 -83.951 1.00 91.31 194 GLU A C 1
ATOM 1603 O O . GLU A 1 194 ? 57.592 -3.609 -84.772 1.00 91.31 194 GLU A O 1
ATOM 1608 N N . GLU A 1 195 ? 55.915 -4.740 -83.810 1.00 91.00 195 GLU A N 1
ATOM 1609 C CA . GLU A 1 195 ? 56.073 -5.959 -84.618 1.00 91.00 195 GLU A CA 1
ATOM 1610 C C . GLU A 1 195 ? 55.915 -5.675 -86.118 1.00 91.00 195 GLU A C 1
ATOM 1612 O O . GLU A 1 195 ? 56.738 -6.117 -86.921 1.00 91.00 195 GLU A O 1
ATOM 1617 N N . LYS A 1 196 ? 54.900 -4.887 -86.502 1.00 91.62 196 LYS A N 1
ATOM 1618 C CA . LYS A 1 196 ? 54.689 -4.477 -87.899 1.00 91.62 196 LYS A CA 1
ATOM 1619 C C . LYS A 1 196 ? 55.839 -3.623 -88.430 1.00 91.62 196 LYS A C 1
ATOM 1621 O O . LYS A 1 196 ? 56.334 -3.903 -89.519 1.00 91.62 196 LYS A O 1
ATOM 1626 N N . ILE A 1 197 ? 56.283 -2.617 -87.676 1.00 89.00 197 ILE A N 1
ATOM 1627 C CA . ILE A 1 197 ? 57.418 -1.760 -88.057 1.00 89.00 197 ILE A CA 1
ATOM 1628 C C . ILE A 1 197 ? 58.687 -2.606 -88.231 1.00 89.00 197 ILE A C 1
ATOM 1630 O O . ILE A 1 197 ? 59.362 -2.488 -89.249 1.00 89.00 197 ILE A O 1
ATOM 1634 N N . ASN A 1 198 ? 58.973 -3.514 -87.294 1.00 89.12 198 ASN A N 1
ATOM 1635 C CA . ASN A 1 198 ? 60.134 -4.401 -87.370 1.00 89.12 198 ASN A CA 1
ATOM 1636 C C . ASN A 1 198 ? 60.067 -5.355 -88.571 1.00 89.12 198 ASN A C 1
ATOM 1638 O O . ASN A 1 198 ? 61.092 -5.608 -89.199 1.00 89.12 198 ASN A O 1
ATOM 1642 N N . SER A 1 199 ? 58.878 -5.870 -88.911 1.00 87.94 199 SER A N 1
ATOM 1643 C CA . SER A 1 199 ? 58.704 -6.714 -90.100 1.00 87.94 199 SER A CA 1
ATOM 1644 C C . SER A 1 199 ? 58.975 -5.956 -91.403 1.00 87.94 199 SER A C 1
ATOM 1646 O O . SER A 1 199 ? 59.703 -6.469 -92.243 1.00 87.94 199 SER A O 1
ATOM 1648 N N . ILE A 1 200 ? 58.484 -4.716 -91.525 1.00 88.50 200 ILE A N 1
ATOM 1649 C CA . ILE A 1 200 ? 58.730 -3.855 -92.692 1.00 88.50 200 ILE A CA 1
ATOM 1650 C C . ILE A 1 200 ? 60.221 -3.532 -92.818 1.00 88.50 200 ILE A C 1
ATOM 1652 O O . ILE A 1 200 ? 60.781 -3.650 -93.901 1.00 88.50 200 ILE A O 1
ATOM 1656 N N . ASN A 1 201 ? 60.882 -3.170 -91.715 1.00 84.25 201 ASN A N 1
ATOM 1657 C CA . ASN A 1 201 ? 62.313 -2.860 -91.738 1.00 84.25 201 ASN A CA 1
ATOM 1658 C C . ASN A 1 201 ? 63.157 -4.065 -92.180 1.00 84.25 201 ASN A C 1
ATOM 1660 O O . ASN A 1 201 ? 64.125 -3.890 -92.905 1.00 84.25 201 ASN A O 1
ATOM 1664 N N . LYS A 1 202 ? 62.766 -5.289 -91.803 1.00 82.00 202 LYS A N 1
ATOM 1665 C CA . LYS A 1 202 ? 63.457 -6.520 -92.215 1.00 82.00 202 LYS A CA 1
ATOM 1666 C C . LYS A 1 202 ? 63.272 -6.864 -93.702 1.00 82.00 202 LYS A C 1
ATOM 1668 O O . LYS A 1 202 ? 64.086 -7.596 -94.242 1.00 82.00 202 LYS A O 1
ATOM 1673 N N . GLU A 1 203 ? 62.203 -6.397 -94.346 1.00 80.62 203 GLU A N 1
ATOM 1674 C CA . GLU A 1 203 ? 61.985 -6.579 -95.792 1.00 80.62 203 GLU A CA 1
ATOM 1675 C C . GLU A 1 203 ? 62.746 -5.549 -96.649 1.00 80.62 203 GLU A C 1
ATOM 1677 O O . GLU A 1 203 ? 62.851 -5.727 -97.861 1.00 80.62 203 GLU A O 1
ATOM 1682 N N . LEU A 1 204 ? 63.245 -4.469 -96.036 1.00 71.44 204 LEU A N 1
ATOM 1683 C CA . LEU A 1 204 ? 63.948 -3.366 -96.702 1.00 71.44 204 LEU A CA 1
ATOM 1684 C C . LEU A 1 204 ? 65.486 -3.472 -96.640 1.00 71.44 204 LEU A C 1
ATOM 1686 O O . LEU A 1 204 ? 66.145 -2.732 -97.372 1.00 71.44 204 LEU A O 1
ATOM 1690 N N . ASP A 1 205 ? 66.025 -4.372 -95.812 1.00 54.38 205 ASP A N 1
ATOM 1691 C CA . ASP A 1 205 ? 67.453 -4.734 -95.709 1.00 54.38 205 ASP A CA 1
ATOM 1692 C C . ASP A 1 205 ? 67.761 -6.029 -96.488 1.00 54.38 205 ASP A C 1
ATOM 1694 O O . ASP A 1 205 ? 68.834 -6.096 -97.136 1.00 54.38 205 ASP A O 1
#

Radius of gyration: 44.43 Å; chains: 1; bounding box: 95×48×121 Å

Sequence (205 aa):
MGDYEKAEDNLLKSASLDTNSLNNNYLALTQMYLNVANYEKAEDNLLKSASLDTNSLNNNYLALTQMYLNVANLDKANYYLNKVDSNDNKYKGTIAYYKYLYEKERKNYMSALENYEIWNDTYIDETMKKKEENILELEKKYDQAINETKLQELKISRLVYIVILCLSLICLFILHTLFRNHKKKMNNKIISLEEKINSINKELD

pLDDT: mean 92.02, std 7.3, range [54.38, 98.38]

Secondary structure (DSSP, 8-state):
-HHHHHHHHHHHHHTTT-HHHHHHHHHHHHHHHHHTT-HHHHHHHHHHHHHH-GGGHHHHHHHHHHHHHHTT-HHHHHHHHTTS-TT-GGGHHHHHHHHHHHHHHTT-HHHHHHHHHHHHHHHHHHHHHHHHHHHHHHHHHHHHHHHHHHHHHHHHHHHHHHHHHHHHHHHHHHHHHHHHHHHHHHHHHHHHHHHHHHHHHHHH-